Protein AF-A0A2E6YTZ3-F1 (afdb_monomer)

Solvent-accessible surface area (backbone atoms only — not comparable to full-atom values): 14375 Å² total; per-residue (Å²): 110,34,19,32,38,68,35,58,51,33,64,29,93,92,59,55,69,53,58,56,43,46,41,27,40,10,36,33,46,93,91,49,72,51,71,44,50,31,32,66,49,70,88,50,64,56,60,67,44,28,48,76,56,44,27,27,48,69,63,23,49,57,48,50,48,50,50,38,25,78,70,69,75,38,66,71,70,49,71,78,49,56,72,68,58,38,47,56,56,47,62,75,66,45,80,86,35,32,38,59,64,57,45,52,52,50,51,50,72,75,53,73,38,44,38,36,24,77,47,10,78,85,48,55,48,48,30,54,52,38,50,29,61,76,66,75,51,85,76,70,62,45,81,44,51,47,39,74,66,56,54,75,69,71,59,99,56,77,50,69,69,52,46,47,24,73,76,65,77,49,86,76,67,74,91,36,18,47,51,46,8,50,52,48,46,52,50,33,60,75,69,49,55,93,59,69,45,58,41,60,76,42,87,84,32,47,74,72,37,39,52,56,36,38,75,72,71,31,73,19,42,64,47,46,46,54,49,52,70,77,50,57,73,86,68,63,70,65,96,37,74,64,35,71,65,49,38,56,49,50,49,61,68,61,74,108

Secondary structure (DSSP, 8-state):
-EEEEEEE--BPTT--GGG--EEEEEEEETTEEEEEEB-TTTTS-HHHHHHHTTB-HHHHHHHHHHHHHHTTSS-GGGGGS-HHHHHHHHHTTGGGPBPHHHHHHHHHHH--EEEEESSTTTTHHHHHHHHHHHTT----EEEEESHHHHHTT--S---HHHHHHHHHS-----S-HHHHHHHHHHHHHHTTTT-PPPGGGSTT--HHHHHHHHHTT--SHHHHHHHHHHS-GGG-----TTHHHHHHHHHHHH--

Structure (mmCIF, N/CA/C/O backbone):
data_AF-A0A2E6YTZ3-F1
#
_entry.id   AF-A0A2E6YTZ3-F1
#
loop_
_atom_site.group_PDB
_atom_site.id
_atom_si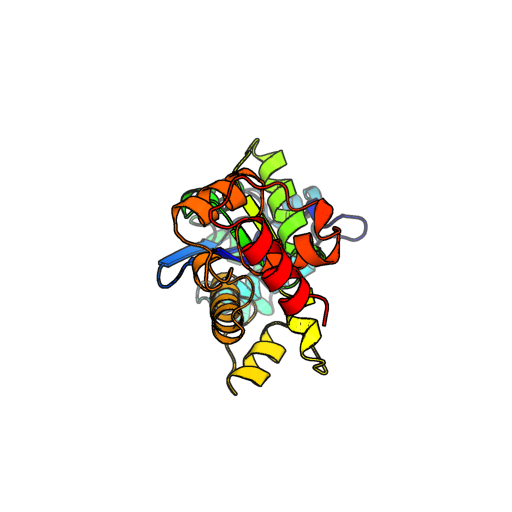te.type_symbol
_atom_site.label_atom_id
_atom_site.label_alt_id
_atom_site.label_comp_id
_atom_site.label_asym_id
_atom_site.label_entity_id
_atom_site.label_seq_id
_atom_site.pdbx_PDB_ins_code
_atom_site.Cartn_x
_atom_site.Cartn_y
_atom_site.Cartn_z
_atom_site.occupancy
_atom_site.B_iso_or_equiv
_atom_site.auth_seq_id
_atom_site.auth_comp_id
_atom_site.auth_asym_id
_atom_site.auth_atom_id
_atom_site.pdbx_PDB_model_num
ATOM 1 N N . MET A 1 1 ? -13.171 -1.712 7.326 1.00 91.81 1 MET A N 1
ATOM 2 C CA . MET A 1 1 ? -11.725 -1.489 7.176 1.00 91.81 1 MET A CA 1
ATOM 3 C C . MET A 1 1 ? -11.208 -2.334 6.040 1.00 91.81 1 MET A C 1
ATOM 5 O O . MET A 1 1 ? -11.614 -3.489 5.928 1.00 91.81 1 MET A O 1
ATOM 9 N N . TYR A 1 2 ? -10.349 -1.733 5.236 1.00 97.62 2 TYR A N 1
ATOM 10 C CA . TYR A 1 2 ? -9.608 -2.350 4.151 1.00 97.62 2 TYR A CA 1
ATOM 11 C C . TYR A 1 2 ? -8.131 -2.198 4.485 1.00 97.62 2 TYR A C 1
ATOM 13 O O . TYR A 1 2 ? -7.727 -1.145 4.974 1.00 97.62 2 TYR A O 1
ATOM 21 N N . PHE A 1 3 ? -7.348 -3.245 4.278 1.00 98.44 3 PHE A N 1
ATOM 22 C CA . PHE A 1 3 ? -5.907 -3.218 4.508 1.00 98.44 3 PHE A CA 1
ATOM 23 C C . PHE A 1 3 ? -5.228 -3.233 3.158 1.00 98.44 3 PHE A C 1
ATOM 25 O O . PHE A 1 3 ? -5.669 -3.986 2.290 1.00 98.44 3 PHE A O 1
ATOM 32 N N . TYR A 1 4 ? -4.220 -2.397 2.966 1.00 98.69 4 TYR A N 1
ATOM 33 C CA . TYR A 1 4 ? -3.593 -2.243 1.665 1.00 98.69 4 TYR A CA 1
ATOM 34 C C . TYR A 1 4 ? -2.102 -1.952 1.791 1.00 98.69 4 TYR A C 1
ATOM 36 O O . TYR A 1 4 ? -1.640 -1.535 2.855 1.00 98.69 4 TYR A O 1
ATOM 44 N N . ASP A 1 5 ? -1.391 -2.205 0.701 1.00 98.62 5 ASP A N 1
ATOM 45 C CA . ASP A 1 5 ? 0.043 -1.977 0.560 1.00 98.62 5 ASP A CA 1
ATOM 46 C C . ASP A 1 5 ? 0.393 -1.802 -0.928 1.00 98.62 5 ASP A C 1
ATOM 48 O O . ASP A 1 5 ? -0.420 -2.140 -1.807 1.00 98.62 5 ASP A O 1
ATOM 52 N N . TYR A 1 6 ? 1.589 -1.285 -1.212 1.00 98.38 6 TYR A N 1
ATOM 53 C CA . TYR A 1 6 ? 2.100 -1.099 -2.568 1.00 98.38 6 TYR A CA 1
ATOM 54 C C . TYR A 1 6 ? 3.528 -1.597 -2.721 1.00 98.38 6 TYR A C 1
ATOM 56 O O . TYR A 1 6 ? 4.395 -1.302 -1.905 1.00 98.38 6 TYR A O 1
ATOM 64 N N . GLU A 1 7 ? 3.807 -2.168 -3.890 1.00 98.38 7 GLU A N 1
ATOM 65 C CA . GLU A 1 7 ? 5.166 -2.170 -4.417 1.00 98.38 7 GLU A CA 1
ATOM 66 C C . GLU A 1 7 ? 5.315 -1.038 -5.424 1.00 98.38 7 GLU A C 1
ATOM 68 O O . GLU A 1 7 ? 4.462 -0.844 -6.295 1.00 98.38 7 GLU A O 1
ATOM 73 N N . THR A 1 8 ? 6.407 -0.287 -5.329 1.00 98.38 8 THR A N 1
ATOM 74 C CA . THR A 1 8 ? 6.597 0.941 -6.106 1.00 98.38 8 THR A CA 1
ATOM 75 C C . THR A 1 8 ? 7.910 0.930 -6.871 1.00 98.38 8 THR A C 1
ATOM 77 O O . THR A 1 8 ? 8.845 0.198 -6.544 1.00 98.38 8 THR A O 1
ATOM 80 N N . THR A 1 9 ? 8.027 1.819 -7.853 1.00 98.31 9 THR A N 1
ATOM 81 C CA . THR A 1 9 ? 9.322 2.211 -8.423 1.00 98.31 9 THR A CA 1
ATOM 82 C C . THR A 1 9 ? 10.220 2.814 -7.339 1.00 98.31 9 THR A C 1
ATOM 84 O O . THR A 1 9 ? 9.798 2.972 -6.195 1.00 98.31 9 THR A O 1
ATOM 87 N N . PHE A 1 10 ? 11.461 3.177 -7.655 1.00 98.00 10 PHE A N 1
ATOM 88 C CA . PHE A 1 10 ? 12.341 3.933 -6.755 1.00 98.00 10 PHE A CA 1
ATOM 89 C C . PHE A 1 10 ? 12.518 5.349 -7.290 1.00 98.00 10 PHE A C 1
ATOM 91 O O . PHE A 1 10 ? 12.713 5.514 -8.485 1.00 98.00 10 PHE A O 1
ATOM 98 N N . LEU A 1 11 ? 12.485 6.360 -6.421 1.00 97.44 11 LEU A N 1
ATOM 99 C CA . LEU A 1 11 ? 12.696 7.754 -6.823 1.00 97.44 11 LEU A CA 1
ATOM 100 C C . LEU A 1 11 ? 14.176 8.027 -7.081 1.00 97.44 11 LEU A C 1
ATOM 102 O O . LEU A 1 11 ? 15.039 7.540 -6.341 1.00 97.44 11 LEU A O 1
ATOM 106 N N . ALA A 1 12 ? 14.449 8.859 -8.081 1.00 97.06 12 ALA A N 1
ATOM 107 C CA . ALA A 1 12 ? 15.748 9.487 -8.239 1.00 97.06 12 ALA A CA 1
ATOM 108 C C . ALA A 1 12 ? 15.968 10.558 -7.151 1.00 97.06 12 ALA A C 1
ATOM 110 O O . ALA A 1 12 ? 15.034 11.032 -6.494 1.00 97.06 12 ALA A O 1
ATOM 111 N N . LYS A 1 13 ? 17.231 10.937 -6.931 1.00 95.56 13 LYS A N 1
ATOM 112 C CA . LYS A 1 13 ? 17.597 11.955 -5.936 1.00 95.56 13 LYS A CA 1
ATOM 113 C C . LYS A 1 13 ? 16.894 13.281 -6.258 1.00 95.56 13 LYS A C 1
ATOM 115 O O . LYS A 1 13 ? 16.972 13.753 -7.382 1.00 95.56 13 LYS A O 1
ATOM 120 N N . GLY A 1 14 ? 16.255 13.885 -5.255 1.00 94.69 14 GLY A N 1
ATOM 121 C CA . GLY A 1 14 ? 15.566 15.178 -5.380 1.00 94.69 14 GLY A CA 1
ATOM 122 C C . GLY A 1 14 ? 14.050 15.083 -5.576 1.00 94.69 14 GLY A C 1
ATOM 123 O O . GLY A 1 14 ? 13.359 16.063 -5.310 1.00 94.69 14 GLY A O 1
ATOM 124 N N . HIS A 1 15 ? 13.521 13.911 -5.936 1.00 95.25 15 HIS A N 1
ATOM 125 C CA . HIS A 1 15 ? 12.079 13.702 -6.074 1.00 95.25 15 HIS A CA 1
ATOM 126 C C . HIS A 1 15 ? 11.414 13.303 -4.750 1.00 95.25 15 HIS A C 1
ATOM 128 O O . HIS A 1 15 ? 12.037 12.755 -3.833 1.00 95.25 15 HIS A O 1
ATOM 134 N N . LYS A 1 16 ? 10.117 13.588 -4.641 1.00 94.56 16 LYS A N 1
ATOM 135 C CA . LYS A 1 16 ? 9.297 13.424 -3.437 1.00 94.56 16 LYS A CA 1
ATOM 136 C C . LYS A 1 16 ? 8.389 12.204 -3.543 1.00 94.56 16 LYS A C 1
ATOM 138 O O . LYS A 1 16 ? 7.981 11.793 -4.620 1.00 94.56 16 LYS A O 1
ATOM 143 N N . ARG A 1 17 ? 7.964 11.673 -2.391 1.00 94.06 17 ARG A N 1
ATOM 144 C CA . ARG A 1 17 ? 7.090 10.486 -2.277 1.00 94.06 17 ARG A CA 1
ATOM 145 C C . ARG A 1 17 ? 5.830 10.541 -3.152 1.00 94.06 17 ARG A C 1
ATOM 147 O O . ARG A 1 17 ? 5.389 9.521 -3.653 1.00 94.06 17 ARG A O 1
ATOM 154 N N . ARG A 1 18 ? 5.258 11.728 -3.353 1.00 96.44 18 ARG A N 1
ATOM 155 C CA . ARG A 1 18 ? 4.070 11.941 -4.200 1.00 96.44 18 ARG A CA 1
ATOM 156 C C . ARG A 1 18 ? 4.330 11.656 -5.686 1.00 96.44 18 ARG A C 1
ATOM 158 O O . ARG A 1 18 ? 3.386 11.485 -6.446 1.00 96.44 18 ARG A O 1
ATOM 165 N N . GLU A 1 19 ? 5.594 11.615 -6.100 1.00 96.50 19 GLU A N 1
ATOM 166 C CA . GLU A 1 19 ? 6.019 11.355 -7.476 1.00 96.50 19 GLU A CA 1
ATOM 167 C C . GLU A 1 19 ? 6.192 9.862 -7.782 1.00 96.50 19 GLU A C 1
ATOM 169 O O . GLU A 1 19 ? 6.279 9.498 -8.953 1.00 96.50 19 GLU A O 1
ATOM 174 N N . GLN A 1 20 ? 6.191 9.003 -6.756 1.00 97.19 20 GLN A N 1
ATOM 175 C CA . GLN A 1 20 ? 6.374 7.556 -6.879 1.00 97.19 20 GLN A CA 1
ATOM 176 C C . GLN A 1 20 ? 5.360 6.942 -7.857 1.00 97.19 20 GLN A C 1
ATOM 178 O O . GLN A 1 20 ? 4.209 7.381 -7.914 1.00 97.19 20 GLN A O 1
ATOM 183 N N . GLN A 1 21 ? 5.785 5.920 -8.602 1.00 98.19 21 GLN A N 1
ATOM 184 C CA . GLN A 1 21 ? 4.914 5.131 -9.472 1.00 98.19 21 GLN A CA 1
ATOM 185 C C . GLN A 1 21 ? 4.706 3.728 -8.896 1.00 98.19 21 GLN A C 1
ATOM 187 O O . GLN A 1 21 ? 5.520 3.232 -8.114 1.00 98.19 21 GLN A O 1
ATOM 192 N N . LEU A 1 22 ? 3.606 3.091 -9.284 1.00 98.56 22 LEU A N 1
ATOM 193 C CA . LEU A 1 22 ? 3.183 1.788 -8.772 1.00 98.56 22 LEU A CA 1
ATOM 194 C C . LEU A 1 22 ? 3.729 0.655 -9.654 1.00 98.56 22 LEU A C 1
ATOM 196 O O . LEU A 1 22 ? 3.776 0.791 -10.873 1.00 98.56 22 LEU A O 1
ATOM 200 N N . LEU A 1 23 ? 4.110 -0.460 -9.032 1.00 98.69 23 LEU A N 1
ATOM 201 C CA . LEU A 1 23 ? 4.495 -1.720 -9.685 1.00 98.69 23 LEU A CA 1
ATOM 202 C C . LEU A 1 23 ? 3.545 -2.868 -9.322 1.00 98.69 23 LEU A C 1
ATOM 204 O O . LEU A 1 23 ? 3.305 -3.763 -10.131 1.00 98.69 23 LEU A O 1
ATOM 208 N N . GLU A 1 24 ? 3.005 -2.857 -8.105 1.00 98.75 24 GLU A N 1
ATOM 209 C CA . GLU A 1 24 ? 1.959 -3.773 -7.657 1.00 98.75 24 GLU A CA 1
ATOM 210 C C . GLU A 1 24 ? 1.075 -3.072 -6.625 1.00 98.75 24 GLU A C 1
ATOM 212 O O . GLU A 1 24 ? 1.569 -2.323 -5.782 1.00 98.75 24 GLU A O 1
ATOM 217 N N . VAL A 1 25 ? -0.225 -3.353 -6.664 1.00 98.81 25 VAL A N 1
ATOM 218 C CA . VAL A 1 25 ? -1.168 -2.949 -5.618 1.00 98.81 25 VAL A CA 1
ATOM 219 C C . VAL A 1 25 ? -1.834 -4.165 -4.989 1.00 98.81 25 VAL A C 1
ATOM 221 O O . VAL A 1 25 ? -2.097 -5.166 -5.663 1.00 98.81 25 VAL A O 1
ATOM 224 N N . GLY A 1 26 ? -2.152 -4.068 -3.700 1.00 98.62 26 GLY A N 1
ATOM 225 C CA . GLY A 1 26 ? -2.914 -5.079 -2.978 1.00 98.62 26 GLY A CA 1
ATOM 226 C C . GLY A 1 26 ? -3.842 -4.438 -1.958 1.00 98.62 26 GLY A C 1
ATOM 227 O O . GLY A 1 26 ? -3.427 -3.569 -1.200 1.00 98.62 26 GLY A O 1
ATOM 228 N N . ILE A 1 27 ? -5.102 -4.870 -1.928 1.00 98.75 27 ILE A N 1
ATOM 229 C CA . ILE A 1 27 ? -6.090 -4.465 -0.924 1.00 98.75 27 ILE A CA 1
ATOM 230 C C . ILE A 1 27 ? -6.946 -5.664 -0.511 1.00 98.75 27 ILE A C 1
ATOM 232 O O . ILE A 1 27 ? -7.350 -6.481 -1.339 1.00 98.75 27 ILE A O 1
ATOM 236 N N . VAL A 1 28 ? -7.231 -5.789 0.784 1.00 98.62 28 VAL A N 1
ATOM 237 C CA . VAL A 1 28 ? -7.957 -6.928 1.358 1.00 98.62 28 VAL A CA 1
ATOM 238 C C . VAL A 1 28 ? -9.009 -6.485 2.371 1.00 98.62 28 VAL A C 1
ATOM 240 O O . VAL A 1 28 ? -8.815 -5.547 3.150 1.00 98.62 28 VAL A O 1
ATOM 243 N N . ARG A 1 29 ? -10.136 -7.204 2.385 1.00 96.62 29 ARG A N 1
ATOM 244 C CA . ARG A 1 29 ? -11.167 -7.122 3.425 1.00 96.62 29 ARG A CA 1
ATOM 245 C C . ARG A 1 29 ? -11.737 -8.506 3.715 1.00 96.62 29 ARG A C 1
ATOM 247 O O . ARG A 1 29 ? -12.479 -9.093 2.926 1.00 96.62 29 ARG A O 1
ATOM 254 N N . GLY A 1 30 ? -11.438 -9.021 4.903 1.00 93.19 30 GLY A N 1
ATOM 255 C CA . GLY A 1 30 ? -11.822 -10.369 5.299 1.00 93.19 30 GLY A CA 1
ATOM 256 C C . GLY A 1 30 ? -11.151 -11.399 4.393 1.00 93.19 30 GLY A C 1
ATOM 257 O O . GLY A 1 30 ? -9.928 -11.491 4.379 1.00 93.19 30 GLY A O 1
ATOM 258 N N . ARG A 1 31 ? -11.959 -12.175 3.665 1.00 94.31 31 ARG A N 1
ATOM 259 C CA . ARG A 1 31 ? -11.490 -13.172 2.686 1.00 94.31 31 ARG A CA 1
ATOM 260 C C . ARG A 1 31 ? -11.448 -12.644 1.247 1.00 94.31 31 ARG A C 1
ATOM 262 O O . ARG A 1 31 ? -10.941 -13.337 0.377 1.00 94.31 31 ARG A O 1
ATOM 269 N N . LYS A 1 32 ? -12.008 -11.458 0.987 1.00 97.69 32 LYS A N 1
ATOM 270 C CA . LYS A 1 32 ? -12.007 -10.841 -0.344 1.00 97.69 32 LYS A CA 1
ATOM 271 C C . LYS A 1 32 ? -10.742 -10.010 -0.516 1.00 97.69 32 LYS A C 1
ATOM 273 O O . LYS A 1 32 ? -10.307 -9.372 0.444 1.00 97.69 32 LYS A O 1
ATOM 278 N N . ALA A 1 33 ? -10.212 -9.976 -1.730 1.00 98.31 33 ALA A N 1
ATOM 279 C CA . ALA A 1 33 ? -9.042 -9.187 -2.081 1.00 98.31 33 ALA A CA 1
ATOM 280 C C . ALA A 1 33 ? -9.138 -8.660 -3.514 1.00 98.31 33 ALA A C 1
ATOM 282 O O . ALA A 1 33 ? -9.773 -9.284 -4.363 1.00 98.31 33 ALA A O 1
ATOM 283 N N . TYR A 1 34 ? -8.456 -7.549 -3.763 1.00 98.69 34 TYR A N 1
ATOM 284 C CA . TYR A 1 34 ? -8.110 -7.060 -5.089 1.00 98.69 34 TYR A CA 1
ATOM 285 C C . TYR A 1 34 ? -6.592 -6.872 -5.156 1.00 98.69 34 TYR A C 1
ATOM 287 O O . TYR A 1 34 ? -5.965 -6.441 -4.185 1.00 98.69 34 TYR A O 1
ATOM 295 N N . LYS A 1 35 ? -5.996 -7.232 -6.291 1.00 98.44 35 LYS A N 1
ATOM 296 C CA . LYS A 1 35 ? -4.578 -7.019 -6.582 1.00 98.44 35 LYS A CA 1
ATOM 297 C C . LYS A 1 35 ? -4.385 -6.788 -8.071 1.00 98.44 35 LYS A C 1
ATOM 299 O O . LYS A 1 35 ? -5.130 -7.352 -8.870 1.00 98.44 35 LYS A O 1
ATOM 304 N N . ALA A 1 36 ? -3.352 -6.039 -8.423 1.00 98.62 36 ALA A N 1
ATOM 305 C CA . ALA A 1 36 ? -2.931 -5.874 -9.806 1.00 98.62 36 ALA A CA 1
ATOM 306 C C . ALA A 1 36 ? -1.420 -5.643 -9.878 1.00 98.62 36 ALA A C 1
ATOM 308 O O . ALA A 1 36 ? -0.859 -4.937 -9.039 1.00 98.62 36 ALA A O 1
ATOM 309 N N . LEU A 1 37 ? -0.780 -6.227 -10.892 1.00 98.69 37 LEU A N 1
ATOM 310 C CA . LEU A 1 37 ? 0.519 -5.754 -11.366 1.00 98.69 37 LEU A CA 1
ATOM 311 C C . LEU A 1 37 ? 0.295 -4.502 -12.203 1.00 98.69 37 LEU A C 1
ATOM 313 O O . LEU A 1 37 ? -0.706 -4.414 -12.916 1.00 98.69 37 LEU A O 1
ATOM 317 N N . VAL A 1 38 ? 1.215 -3.552 -12.095 1.00 98.75 38 VAL A N 1
ATOM 318 C CA . VAL A 1 38 ? 1.067 -2.229 -12.693 1.00 98.75 38 VAL A CA 1
ATOM 319 C C . VAL A 1 38 ? 2.216 -1.957 -13.652 1.00 98.75 38 VAL A C 1
ATOM 321 O O . VAL A 1 38 ? 3.375 -2.195 -13.313 1.00 98.75 38 VAL A O 1
ATOM 324 N N . ASP A 1 39 ? 1.897 -1.443 -14.839 1.00 98.62 39 ASP A N 1
ATOM 325 C CA . ASP A 1 39 ? 2.880 -0.858 -15.744 1.00 98.62 39 ASP A CA 1
ATOM 326 C C . ASP A 1 39 ? 3.039 0.647 -15.444 1.00 98.62 39 ASP A C 1
ATOM 328 O O . ASP A 1 39 ? 2.219 1.461 -15.886 1.00 98.62 39 ASP A O 1
ATOM 332 N N . PRO A 1 40 ? 4.092 1.064 -14.713 1.00 97.94 40 PRO A N 1
ATOM 333 C CA . PRO A 1 40 ? 4.272 2.451 -14.285 1.00 97.94 40 PRO A CA 1
ATOM 334 C C . PRO A 1 40 ? 4.477 3.420 -15.452 1.00 97.94 40 PRO A C 1
ATOM 336 O O . PRO A 1 40 ? 4.317 4.627 -15.281 1.00 97.94 40 PRO A O 1
ATOM 339 N N . VAL A 1 41 ? 4.860 2.915 -16.627 1.00 98.00 41 VAL A N 1
ATOM 340 C CA . VAL A 1 41 ? 5.185 3.741 -17.792 1.00 98.00 41 VAL A CA 1
ATOM 341 C C . VAL A 1 41 ? 4.142 3.635 -18.907 1.00 98.00 41 VAL A C 1
ATOM 343 O O . VAL A 1 41 ? 4.352 4.232 -19.954 1.00 98.00 41 VAL A O 1
ATOM 346 N N . ARG A 1 42 ? 3.014 2.942 -18.695 1.00 95.81 42 ARG A N 1
ATOM 347 C CA . ARG A 1 42 ? 1.843 2.941 -19.600 1.00 95.81 42 ARG A CA 1
ATOM 348 C C . ARG A 1 42 ? 2.179 2.594 -21.062 1.00 95.81 42 ARG A C 1
ATOM 350 O O . ARG A 1 42 ? 1.820 3.332 -21.974 1.00 95.81 42 ARG A O 1
ATOM 357 N N . GLY A 1 43 ? 2.927 1.520 -21.284 1.00 95.50 43 GLY A N 1
ATOM 358 C CA . GLY A 1 43 ? 3.337 1.049 -22.609 1.00 95.50 43 GLY A CA 1
ATOM 359 C C . GLY A 1 43 ? 4.511 1.809 -23.234 1.00 95.50 43 GLY A C 1
ATOM 360 O O . GLY A 1 43 ? 5.098 1.330 -24.200 1.00 95.50 43 GLY A O 1
ATOM 361 N N . HIS A 1 44 ? 4.932 2.951 -22.678 1.00 97.81 44 HIS A N 1
ATOM 362 C CA . HIS A 1 44 ? 6.115 3.665 -23.166 1.00 97.81 44 HIS A CA 1
ATOM 363 C C . HIS A 1 44 ? 7.413 2.869 -22.911 1.00 97.81 44 HIS A C 1
ATOM 365 O O . HIS A 1 44 ? 7.449 2.003 -22.024 1.00 97.81 44 HIS A O 1
ATOM 371 N N . PRO A 1 45 ? 8.513 3.175 -23.632 1.00 97.62 45 PRO A N 1
ATOM 372 C CA . PRO A 1 45 ? 9.825 2.593 -23.360 1.00 97.62 45 PRO A CA 1
ATOM 373 C C . PRO A 1 45 ? 10.241 2.776 -21.894 1.00 97.62 45 PRO A C 1
ATOM 375 O O . PRO A 1 45 ? 10.284 3.898 -21.386 1.00 97.62 45 PRO A O 1
ATOM 378 N N . ILE A 1 46 ? 10.561 1.670 -21.211 1.00 98.12 46 ILE A N 1
ATOM 379 C CA . ILE A 1 46 ? 10.683 1.644 -19.743 1.00 98.12 46 ILE A CA 1
ATOM 380 C C . ILE A 1 46 ? 11.753 2.605 -19.223 1.00 98.12 46 ILE A C 1
ATOM 382 O O . ILE A 1 46 ? 11.460 3.442 -18.375 1.00 98.12 46 ILE A O 1
ATOM 386 N N . VAL A 1 47 ? 12.995 2.497 -19.702 1.00 97.94 47 VAL A N 1
ATOM 387 C CA . VAL A 1 47 ? 14.110 3.271 -19.131 1.00 97.94 47 VAL A CA 1
ATOM 388 C C . VAL A 1 47 ? 13.939 4.782 -19.343 1.00 97.94 47 VAL A C 1
ATOM 390 O O . VAL A 1 47 ? 13.978 5.494 -18.339 1.00 97.94 47 VAL A O 1
ATOM 393 N N . PRO A 1 48 ? 13.701 5.292 -20.571 1.00 97.88 48 PRO A N 1
ATOM 394 C CA . PRO A 1 48 ? 13.502 6.727 -20.782 1.00 97.88 48 PRO A CA 1
ATOM 395 C C . PRO A 1 48 ? 12.319 7.266 -19.979 1.00 97.88 48 PRO A C 1
ATOM 397 O O . PRO A 1 48 ? 12.447 8.273 -19.286 1.00 97.88 48 PRO A O 1
ATOM 400 N N . ARG A 1 49 ? 11.193 6.540 -19.973 1.00 98.12 49 ARG A N 1
ATOM 401 C CA . ARG A 1 49 ? 9.997 7.008 -19.279 1.00 98.12 49 ARG A CA 1
ATOM 402 C C . ARG A 1 49 ? 10.156 7.013 -17.760 1.00 98.12 49 ARG A C 1
ATOM 404 O O . ARG A 1 49 ? 9.636 7.908 -17.104 1.00 98.12 49 ARG A O 1
ATOM 411 N N . LEU A 1 50 ? 10.892 6.062 -17.180 1.00 98.31 50 LEU A N 1
ATOM 412 C CA . LEU A 1 50 ? 11.219 6.101 -15.751 1.00 98.31 50 LEU A CA 1
ATOM 413 C C . LEU A 1 50 ? 12.032 7.353 -15.393 1.00 98.31 50 LEU A C 1
ATOM 415 O O . LEU A 1 50 ? 11.735 7.978 -14.378 1.00 98.31 50 LEU A O 1
ATOM 419 N N . ILE A 1 51 ? 12.996 7.745 -16.233 1.00 97.88 51 ILE A N 1
ATOM 420 C CA . ILE A 1 51 ? 13.792 8.967 -16.032 1.00 97.88 51 ILE A CA 1
ATOM 421 C C . ILE A 1 51 ? 12.891 10.205 -16.086 1.00 97.88 51 ILE A C 1
ATOM 423 O O . ILE A 1 51 ? 12.930 11.022 -15.169 1.00 97.88 51 ILE A O 1
ATOM 427 N N . GLU A 1 52 ? 12.038 10.316 -17.108 1.00 97.81 52 GLU A N 1
ATOM 428 C CA . GLU A 1 52 ? 11.079 11.425 -17.251 1.00 97.81 52 GLU A CA 1
ATOM 429 C C . GLU A 1 52 ? 10.137 11.552 -16.047 1.00 97.81 52 GLU A C 1
ATOM 431 O O . GLU A 1 52 ? 9.781 12.653 -15.637 1.00 97.81 52 GLU A O 1
ATOM 436 N N . LEU A 1 53 ? 9.741 10.419 -15.461 1.00 97.12 53 LEU A N 1
ATOM 437 C CA . LEU A 1 53 ? 8.879 10.367 -14.282 1.00 97.12 53 LEU A CA 1
ATOM 438 C C . LEU A 1 53 ? 9.636 10.609 -12.963 1.00 97.12 53 LEU A C 1
ATOM 440 O O . LEU A 1 53 ? 9.030 10.472 -11.899 1.00 97.12 53 LEU A O 1
ATOM 444 N N . GLY A 1 54 ? 10.936 10.919 -12.992 1.00 97.94 54 GLY A N 1
ATOM 445 C CA . GLY A 1 54 ? 11.741 11.157 -11.789 1.00 97.94 54 GLY A CA 1
ATOM 446 C C . GLY A 1 54 ? 12.090 9.891 -11.001 1.00 97.94 54 GLY A C 1
ATOM 447 O O . GLY A 1 54 ? 12.358 9.939 -9.796 1.00 97.94 54 GLY A O 1
ATOM 448 N N . GLN A 1 55 ? 12.048 8.730 -11.653 1.00 98.31 55 GLN A N 1
ATOM 449 C CA . GLN A 1 55 ? 12.359 7.435 -11.054 1.00 98.31 55 GLN A CA 1
ATOM 450 C C . GLN A 1 55 ? 13.807 7.037 -11.360 1.00 98.31 55 GLN A C 1
ATOM 452 O O . GLN A 1 55 ? 14.335 7.331 -12.425 1.00 98.31 55 GLN A O 1
ATOM 457 N N . ASP A 1 56 ? 14.447 6.321 -10.438 1.00 98.31 56 ASP A N 1
ATOM 458 C CA . ASP A 1 56 ? 15.740 5.668 -10.631 1.00 98.31 56 ASP A CA 1
ATOM 459 C C . ASP A 1 56 ? 15.527 4.366 -11.424 1.00 98.31 56 ASP A C 1
ATOM 461 O O . ASP A 1 56 ? 14.983 3.395 -10.870 1.00 98.31 56 ASP A O 1
ATOM 465 N N . PRO A 1 57 ? 15.946 4.291 -12.703 1.00 98.12 57 PRO A N 1
ATOM 466 C CA . PRO A 1 57 ? 15.670 3.124 -13.532 1.00 98.12 57 PRO A CA 1
ATOM 467 C C . PRO A 1 57 ? 16.408 1.880 -13.047 1.00 98.12 57 PRO A C 1
ATOM 469 O O . PRO A 1 57 ? 15.850 0.787 -13.084 1.00 98.12 57 PRO A O 1
ATOM 472 N N . LYS A 1 58 ? 17.641 2.029 -12.546 1.00 98.00 58 LYS A N 1
ATOM 473 C CA . LYS A 1 58 ? 18.473 0.905 -12.100 1.00 98.00 58 LYS A CA 1
ATOM 474 C C . LYS A 1 58 ? 17.862 0.224 -10.886 1.00 98.00 58 LYS A C 1
ATOM 476 O O . LYS A 1 58 ? 17.697 -0.994 -10.874 1.00 98.00 58 LYS A O 1
ATOM 481 N N . ARG A 1 59 ? 17.509 1.002 -9.863 1.00 98.12 59 ARG A N 1
ATOM 482 C CA . ARG A 1 59 ? 16.890 0.470 -8.641 1.00 98.12 59 ARG A CA 1
ATOM 483 C C . ARG A 1 59 ? 15.504 -0.095 -8.926 1.00 98.12 59 ARG A C 1
ATOM 485 O O . ARG A 1 59 ? 15.189 -1.181 -8.443 1.00 98.12 59 ARG A O 1
ATOM 492 N N . THR A 1 60 ? 14.725 0.603 -9.751 1.00 98.38 60 THR A N 1
ATOM 493 C CA . THR A 1 60 ? 13.391 0.164 -10.172 1.00 98.38 60 THR A CA 1
ATOM 494 C C . THR A 1 60 ? 13.439 -1.165 -10.912 1.00 98.38 60 THR A C 1
ATOM 496 O O . THR A 1 60 ? 12.765 -2.099 -10.496 1.00 98.38 60 THR A O 1
ATOM 499 N N . LEU A 1 61 ? 14.261 -1.297 -11.956 1.00 98.31 61 LEU A N 1
ATOM 500 C CA . LEU A 1 61 ? 14.325 -2.515 -12.769 1.00 98.31 61 LEU A CA 1
ATOM 501 C C . LEU A 1 61 ? 14.879 -3.712 -11.993 1.00 98.31 61 LEU A C 1
ATOM 503 O O . LEU A 1 61 ? 14.322 -4.804 -12.094 1.00 98.31 61 LEU A O 1
ATOM 507 N N . ASN A 1 62 ? 15.889 -3.508 -11.142 1.00 98.06 62 ASN A N 1
ATOM 508 C CA . ASN A 1 62 ? 16.406 -4.577 -10.285 1.00 98.06 62 ASN A CA 1
ATOM 509 C C . ASN A 1 62 ? 15.316 -5.137 -9.359 1.00 98.06 62 ASN A C 1
ATOM 511 O O . ASN A 1 62 ? 15.186 -6.353 -9.193 1.00 98.06 62 ASN A O 1
ATOM 515 N N . PHE A 1 63 ? 14.520 -4.252 -8.755 1.00 98.06 63 PHE A N 1
ATOM 516 C CA . PHE A 1 63 ? 13.419 -4.659 -7.894 1.00 98.06 63 PHE A CA 1
ATOM 517 C C . PHE A 1 63 ? 12.253 -5.261 -8.687 1.00 98.06 63 PHE A C 1
ATOM 519 O O . PHE A 1 63 ? 11.761 -6.327 -8.326 1.00 98.06 63 PHE A O 1
ATOM 526 N N . TRP A 1 64 ? 11.845 -4.644 -9.795 1.00 98.19 64 TRP A N 1
ATOM 527 C CA . TRP A 1 64 ? 10.724 -5.117 -10.606 1.00 98.19 64 TRP A CA 1
ATOM 528 C C . TRP A 1 64 ? 11.012 -6.497 -11.207 1.00 98.19 64 TRP A C 1
ATOM 530 O O . TRP A 1 64 ? 10.197 -7.409 -11.084 1.00 98.19 64 TRP A O 1
ATOM 540 N N . THR A 1 65 ? 12.227 -6.721 -11.716 1.00 98.12 65 THR A N 1
ATOM 541 C CA . THR A 1 65 ? 12.690 -8.049 -12.145 1.00 98.12 65 THR A CA 1
ATOM 542 C C . THR A 1 65 ? 12.651 -9.049 -10.989 1.00 98.12 65 THR A C 1
ATOM 544 O O . THR A 1 65 ? 12.243 -10.200 -11.163 1.00 98.12 65 THR A O 1
ATOM 547 N N . LYS A 1 66 ? 13.051 -8.633 -9.775 1.00 97.38 66 LYS A N 1
ATOM 548 C CA . LYS A 1 66 ? 12.977 -9.481 -8.578 1.00 97.38 66 LYS A CA 1
ATOM 549 C C . LYS A 1 66 ? 11.537 -9.899 -8.282 1.00 97.38 66 LYS A C 1
ATOM 551 O O . LYS A 1 66 ? 11.314 -11.095 -8.069 1.00 97.38 66 LYS A O 1
ATOM 556 N N . LEU A 1 67 ? 10.617 -8.938 -8.296 1.00 97.44 67 LEU A N 1
ATOM 557 C CA . LEU A 1 67 ? 9.190 -9.107 -8.040 1.00 97.44 67 LEU A CA 1
ATOM 558 C C . LEU A 1 67 ? 8.544 -10.053 -9.058 1.00 97.44 67 LEU A C 1
ATOM 560 O O . LEU A 1 67 ? 7.903 -11.028 -8.668 1.00 97.44 67 LEU A O 1
ATOM 564 N N . LEU A 1 68 ? 8.758 -9.811 -10.352 1.00 98.00 68 LEU A N 1
ATOM 565 C CA . LEU A 1 68 ? 8.171 -10.608 -11.431 1.00 98.00 68 LEU A CA 1
ATOM 566 C C . LEU A 1 68 ? 8.739 -12.030 -11.479 1.00 98.00 68 LEU A C 1
ATOM 568 O O . LEU A 1 68 ? 7.983 -12.983 -11.662 1.00 98.00 68 LEU A O 1
ATOM 572 N N . ALA A 1 69 ? 10.038 -12.206 -11.216 1.00 97.06 69 ALA A N 1
ATOM 573 C CA . ALA A 1 69 ? 10.626 -13.539 -11.102 1.00 97.06 69 ALA A CA 1
ATOM 574 C C . ALA A 1 69 ? 10.044 -14.333 -9.918 1.00 97.06 69 ALA A C 1
ATOM 576 O O . ALA A 1 69 ? 9.755 -15.518 -10.048 1.00 97.06 69 ALA A O 1
ATOM 577 N N . ALA A 1 70 ? 9.799 -13.682 -8.774 1.00 95.12 70 ALA A N 1
ATOM 578 C CA . ALA A 1 70 ? 9.158 -14.317 -7.616 1.00 95.12 70 ALA A CA 1
ATOM 579 C C . ALA A 1 70 ? 7.676 -14.676 -7.854 1.00 95.12 70 ALA A C 1
ATOM 581 O O . ALA A 1 70 ? 7.096 -15.455 -7.096 1.00 95.12 70 ALA A O 1
ATOM 582 N N . LYS A 1 71 ? 7.059 -14.112 -8.898 1.00 95.12 71 LYS A N 1
ATOM 583 C CA . LYS A 1 71 ? 5.704 -14.444 -9.359 1.00 95.12 71 LYS A CA 1
ATOM 584 C C . LYS A 1 71 ? 5.693 -15.446 -10.518 1.00 95.12 71 LYS A C 1
ATOM 586 O O . LYS A 1 71 ? 4.618 -15.771 -11.001 1.00 95.12 71 LYS A O 1
ATOM 591 N N . GLY A 1 72 ? 6.860 -15.926 -10.955 1.00 95.94 72 GLY A N 1
ATOM 592 C CA . GLY A 1 72 ? 6.981 -16.874 -12.064 1.00 95.94 72 GLY A CA 1
ATOM 593 C C . GLY A 1 72 ? 6.798 -16.259 -13.454 1.00 95.94 72 GLY A C 1
ATOM 594 O O . GLY A 1 72 ? 6.749 -16.997 -14.428 1.00 95.94 72 GLY A O 1
ATOM 595 N N . LEU A 1 73 ? 6.723 -14.928 -13.564 1.00 97.31 73 LEU A N 1
ATOM 596 C CA . LEU A 1 73 ? 6.549 -14.237 -14.848 1.00 97.31 73 LEU A CA 1
ATOM 597 C C . LEU A 1 73 ? 7.868 -14.057 -15.602 1.00 97.31 73 LEU A C 1
ATOM 599 O O . LEU A 1 73 ? 7.874 -13.928 -16.818 1.00 97.31 73 LEU A O 1
ATOM 603 N N . LEU A 1 74 ? 8.994 -14.053 -14.886 1.00 97.62 74 LEU A N 1
ATOM 604 C CA . LEU A 1 74 ? 10.328 -13.972 -15.473 1.00 97.62 74 LEU A CA 1
ATOM 605 C C . LEU A 1 74 ? 11.221 -15.091 -14.947 1.00 97.62 74 LEU A C 1
ATOM 607 O O . LEU A 1 74 ? 11.135 -15.489 -13.785 1.00 97.62 74 LEU A O 1
ATOM 611 N N . ASN A 1 75 ? 12.157 -15.537 -15.782 1.00 97.19 75 ASN A N 1
ATOM 612 C CA . ASN A 1 75 ? 13.228 -16.417 -15.333 1.00 97.19 75 ASN A CA 1
ATOM 613 C C . ASN A 1 75 ? 14.133 -15.677 -14.326 1.00 97.19 75 ASN A C 1
ATOM 615 O O . ASN A 1 75 ? 14.499 -14.515 -14.522 1.00 97.19 75 ASN A O 1
ATOM 619 N N . THR A 1 76 ? 14.541 -16.355 -13.253 1.00 96.06 76 THR A N 1
ATOM 620 C CA . THR A 1 76 ? 15.392 -15.772 -12.202 1.00 96.06 76 THR A CA 1
ATOM 621 C C . THR A 1 76 ? 16.757 -15.299 -12.715 1.00 96.06 76 THR A C 1
ATOM 623 O O . THR A 1 76 ? 17.331 -14.378 -12.130 1.00 96.06 76 THR A O 1
ATOM 626 N N . ALA A 1 77 ? 17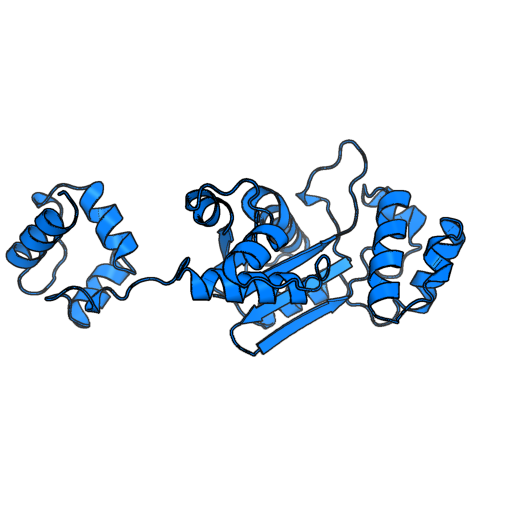.257 -15.856 -13.824 1.00 96.56 77 ALA A N 1
ATOM 627 C CA . ALA A 1 77 ? 18.492 -15.435 -14.482 1.00 96.56 77 ALA A CA 1
ATOM 628 C C . ALA A 1 77 ? 18.439 -13.989 -15.007 1.00 96.56 77 ALA A C 1
ATOM 630 O O . ALA A 1 77 ? 19.478 -13.331 -15.063 1.00 96.56 77 ALA A O 1
ATOM 631 N N . VAL A 1 78 ? 17.245 -13.454 -15.312 1.00 96.69 78 VAL A N 1
ATOM 632 C CA . VAL A 1 78 ? 17.073 -12.067 -15.791 1.00 96.69 78 VAL A CA 1
ATOM 633 C C . VAL A 1 78 ? 17.629 -11.053 -14.784 1.00 96.69 78 VAL A C 1
ATOM 635 O O . VAL A 1 78 ? 18.167 -10.027 -15.181 1.00 96.69 78 VAL A O 1
ATOM 638 N N . ARG A 1 79 ? 17.619 -11.374 -13.482 1.00 94.50 79 ARG A N 1
ATOM 639 C CA . ARG A 1 79 ? 18.168 -10.518 -12.412 1.00 94.50 79 ARG A CA 1
ATOM 640 C C . ARG A 1 79 ? 19.653 -10.180 -12.569 1.00 94.50 79 ARG A C 1
ATOM 642 O O . ARG A 1 79 ? 20.114 -9.227 -11.952 1.00 94.50 79 ARG A O 1
ATOM 649 N N . ARG A 1 80 ? 20.409 -10.989 -13.317 1.00 94.50 80 ARG A N 1
ATOM 650 C CA . ARG A 1 80 ? 21.858 -10.815 -13.524 1.00 94.50 80 ARG A CA 1
ATOM 651 C C . ARG A 1 80 ? 22.182 -10.096 -14.832 1.00 94.50 80 ARG A C 1
ATOM 653 O O . ARG A 1 80 ? 23.350 -9.858 -15.113 1.00 94.50 80 ARG A O 1
ATOM 660 N N . LYS A 1 81 ? 21.166 -9.798 -15.643 1.00 96.81 81 LYS A N 1
ATOM 661 C CA . LYS A 1 81 ? 21.332 -9.172 -16.950 1.00 96.81 81 LYS A CA 1
ATOM 662 C C . LYS A 1 81 ? 21.538 -7.666 -16.839 1.00 96.81 81 LYS A C 1
ATOM 664 O O . LYS A 1 81 ? 21.245 -7.058 -15.803 1.00 96.81 81 LYS A O 1
ATOM 669 N N . SER A 1 82 ? 22.012 -7.069 -17.930 1.00 97.00 82 SER A N 1
ATOM 670 C CA . SER A 1 82 ? 22.131 -5.617 -18.052 1.00 97.00 82 SER A CA 1
ATOM 671 C C . SER A 1 82 ? 20.769 -4.920 -17.918 1.00 97.00 82 SER A C 1
ATOM 673 O O . SER A 1 82 ? 19.711 -5.535 -18.060 1.00 97.00 82 SER A O 1
ATOM 675 N N . LEU A 1 83 ? 20.783 -3.609 -17.660 1.00 95.19 83 LEU A N 1
ATOM 676 C CA . LEU A 1 83 ? 19.559 -2.827 -17.464 1.00 95.19 83 LEU A CA 1
ATOM 677 C C . LEU A 1 83 ? 18.624 -2.878 -18.684 1.00 95.19 83 LEU A C 1
ATOM 679 O O . LEU A 1 83 ? 17.412 -3.016 -18.534 1.00 95.19 83 LEU A O 1
ATOM 683 N N . VAL A 1 84 ? 19.203 -2.796 -19.883 1.00 95.94 84 VAL A N 1
ATOM 684 C CA . VAL A 1 84 ? 18.474 -2.840 -21.158 1.00 95.94 84 VAL A CA 1
ATOM 685 C C . VAL A 1 84 ? 17.829 -4.207 -21.359 1.00 95.94 84 VAL A C 1
ATOM 687 O O . VAL A 1 84 ? 16.656 -4.296 -21.708 1.00 95.94 84 VAL A O 1
ATOM 690 N N . GLU A 1 85 ? 18.561 -5.282 -21.073 1.00 97.88 85 GLU A N 1
ATOM 691 C CA . GLU A 1 85 ? 18.019 -6.634 -21.179 1.00 97.88 85 GLU A CA 1
ATOM 692 C C . GLU A 1 85 ? 16.938 -6.929 -20.130 1.00 97.88 85 GLU A C 1
ATOM 694 O O . GLU A 1 85 ? 15.981 -7.642 -20.434 1.00 97.88 85 GLU A O 1
ATOM 699 N N . GLN A 1 86 ? 17.069 -6.399 -18.907 1.00 98.31 86 GLN A N 1
ATOM 700 C CA . GLN A 1 86 ? 16.014 -6.484 -17.893 1.00 98.31 86 GLN A CA 1
ATOM 701 C C . GLN A 1 86 ? 14.748 -5.770 -18.373 1.00 98.31 86 GLN A C 1
ATOM 703 O O . GLN A 1 86 ? 13.671 -6.360 -18.343 1.00 98.31 86 GLN A O 1
ATOM 708 N N . ALA A 1 87 ? 14.879 -4.535 -18.869 1.00 98.06 87 ALA A N 1
ATOM 709 C CA . ALA A 1 87 ? 13.759 -3.783 -19.425 1.00 98.06 87 ALA A CA 1
ATOM 710 C C . ALA A 1 87 ? 13.085 -4.546 -20.577 1.00 98.06 87 ALA A C 1
ATOM 712 O O . ALA A 1 87 ? 11.876 -4.741 -20.540 1.00 98.06 87 ALA A O 1
ATOM 713 N N . ALA A 1 88 ? 13.857 -5.067 -21.535 1.00 97.94 88 ALA A N 1
ATOM 714 C CA . ALA A 1 88 ? 13.323 -5.850 -22.651 1.00 97.94 88 ALA A CA 1
ATOM 715 C C . ALA A 1 88 ? 12.610 -7.138 -22.200 1.00 97.94 88 ALA A C 1
ATOM 717 O O . ALA A 1 88 ? 11.633 -7.558 -22.813 1.00 97.94 88 ALA A O 1
ATOM 718 N N . ALA A 1 89 ? 13.081 -7.787 -21.131 1.00 98.25 89 ALA A N 1
ATOM 719 C CA . ALA A 1 89 ? 12.412 -8.960 -20.575 1.00 98.25 89 ALA A CA 1
ATOM 720 C C . ALA A 1 89 ? 11.074 -8.602 -19.913 1.00 98.25 89 ALA A C 1
ATOM 722 O O . ALA A 1 89 ? 10.094 -9.316 -20.107 1.00 98.25 89 ALA A O 1
ATOM 723 N N . ILE A 1 90 ? 11.026 -7.497 -19.163 1.00 98.25 90 ILE A N 1
ATOM 724 C CA . ILE A 1 90 ? 9.792 -6.990 -18.547 1.00 98.25 90 ILE A CA 1
ATOM 725 C C . ILE A 1 90 ? 8.788 -6.561 -19.622 1.00 98.25 90 ILE A C 1
ATOM 727 O O . ILE A 1 90 ? 7.600 -6.847 -19.500 1.00 98.25 90 ILE A O 1
ATOM 731 N N . ASP A 1 91 ? 9.266 -5.933 -20.696 1.00 97.69 91 ASP A N 1
ATOM 732 C CA . ASP A 1 91 ? 8.434 -5.446 -21.796 1.00 97.69 91 ASP A CA 1
ATOM 733 C C . ASP A 1 91 ? 7.597 -6.561 -22.444 1.00 97.69 91 ASP A C 1
ATOM 735 O O . ASP A 1 91 ? 6.434 -6.365 -22.779 1.00 97.69 91 ASP A O 1
ATOM 739 N N . ARG A 1 92 ? 8.149 -7.778 -22.509 1.00 97.31 92 ARG A N 1
ATOM 740 C CA . ARG A 1 92 ? 7.466 -8.959 -23.062 1.00 97.31 92 ARG A CA 1
ATOM 741 C C . ARG A 1 92 ? 6.325 -9.495 -22.203 1.00 97.31 92 ARG A C 1
ATOM 743 O O . ARG A 1 92 ? 5.521 -10.264 -22.714 1.00 97.31 92 ARG A O 1
ATOM 750 N N . VAL A 1 93 ? 6.282 -9.166 -20.912 1.00 97.25 93 VAL A N 1
ATOM 751 C CA . VAL A 1 93 ? 5.309 -9.749 -19.967 1.00 97.25 93 VAL A CA 1
ATOM 752 C C . VAL A 1 93 ? 4.334 -8.730 -19.394 1.00 97.25 93 VAL A C 1
ATOM 754 O O . VAL A 1 93 ? 3.350 -9.118 -18.773 1.00 97.25 93 VAL A O 1
ATOM 757 N N . ARG A 1 94 ? 4.594 -7.432 -19.580 1.00 96.00 94 ARG A N 1
ATOM 758 C CA . ARG A 1 94 ? 3.784 -6.356 -18.992 1.00 96.00 94 ARG A CA 1
ATOM 759 C C . ARG A 1 94 ? 2.534 -5.981 -19.790 1.00 96.00 94 ARG A C 1
ATOM 761 O O . ARG A 1 94 ? 1.816 -5.092 -19.352 1.00 96.00 94 ARG A O 1
ATOM 768 N N . GLY A 1 95 ? 2.284 -6.620 -20.936 1.00 94.06 95 GLY A N 1
ATOM 769 C CA . GLY A 1 95 ? 1.154 -6.292 -21.818 1.00 94.06 95 GLY A CA 1
ATOM 770 C C . GLY A 1 95 ? -0.213 -6.368 -21.127 1.00 94.06 95 GLY A C 1
ATOM 771 O O . GLY A 1 95 ? -1.072 -5.541 -21.402 1.00 94.06 95 GLY A O 1
ATOM 772 N N . ASP A 1 96 ? -0.367 -7.288 -20.171 1.00 93.88 96 ASP A N 1
ATOM 773 C CA . ASP A 1 96 ? -1.604 -7.476 -19.399 1.00 93.88 96 ASP A CA 1
ATOM 774 C C . ASP A 1 96 ? -1.600 -6.741 -18.044 1.00 93.88 96 ASP A C 1
ATOM 776 O O . ASP A 1 96 ? -2.453 -6.986 -17.186 1.00 93.88 96 ASP A O 1
ATOM 780 N N . PHE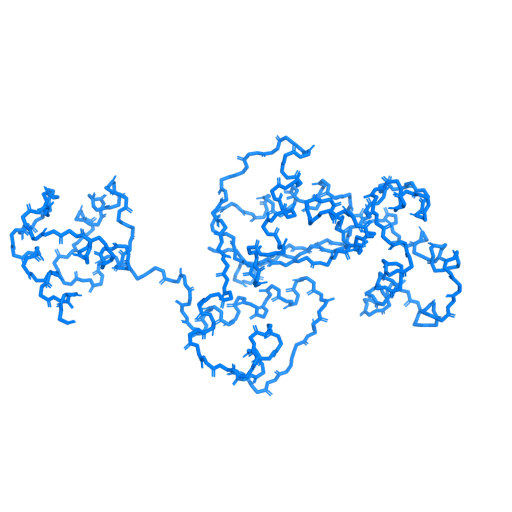 A 1 97 ? -0.602 -5.893 -17.776 1.00 98.50 97 PHE A N 1
ATOM 781 C CA . PHE A 1 97 ? -0.535 -5.170 -16.507 1.00 98.50 97 PHE A CA 1
ATOM 782 C C . PHE A 1 97 ? -1.476 -3.969 -16.544 1.00 98.50 97 PHE A C 1
ATOM 784 O O . PHE A 1 97 ? -1.621 -3.299 -17.563 1.00 98.50 97 PHE A O 1
ATOM 791 N N . ALA A 1 98 ? -2.079 -3.657 -15.399 1.00 98.62 98 ALA A N 1
ATOM 792 C CA . ALA A 1 98 ? -2.925 -2.483 -15.278 1.00 98.62 98 ALA A CA 1
ATOM 793 C C . ALA A 1 98 ? -2.088 -1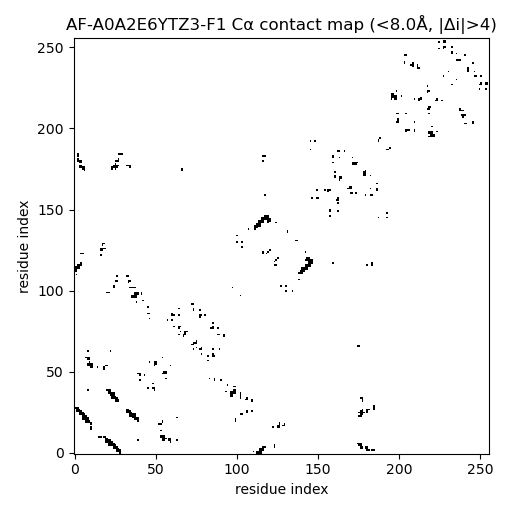.206 -15.420 1.00 98.62 98 ALA A C 1
ATOM 795 O O . ALA A 1 98 ? -0.941 -1.129 -14.974 1.00 98.62 98 ALA A O 1
ATOM 796 N N . THR A 1 99 ? -2.679 -0.149 -15.953 1.00 98.50 99 THR A N 1
ATOM 797 C CA . THR A 1 99 ? -2.141 1.198 -15.770 1.00 98.50 99 THR A CA 1
ATOM 798 C C . THR A 1 99 ? -2.263 1.626 -14.298 1.00 98.50 99 THR A C 1
ATOM 800 O O . THR A 1 99 ? -3.096 1.094 -13.553 1.00 98.50 99 THR A O 1
ATOM 803 N N . PRO A 1 100 ? -1.487 2.629 -13.839 1.00 98.38 100 PRO A N 1
ATOM 804 C CA . PRO A 1 100 ? -1.616 3.128 -12.470 1.00 98.38 100 PRO A CA 1
ATOM 805 C C . PRO A 1 100 ? -3.027 3.642 -12.147 1.00 98.38 100 PRO A C 1
ATOM 807 O O . PRO A 1 100 ? -3.475 3.539 -11.007 1.00 98.38 100 PRO A O 1
ATOM 810 N N . GLU A 1 101 ? -3.739 4.173 -13.144 1.00 98.38 101 GLU A N 1
ATOM 811 C CA . GLU A 1 101 ? -5.118 4.634 -12.986 1.00 98.38 101 GLU A CA 1
ATOM 812 C C . GLU A 1 101 ? -6.093 3.470 -12.799 1.00 98.38 101 GLU A C 1
ATOM 814 O O . GLU A 1 101 ? -6.868 3.477 -11.844 1.00 98.38 101 GLU A O 1
ATOM 819 N N . GLU A 1 102 ? -6.030 2.446 -13.652 1.00 98.62 102 GLU A N 1
ATOM 820 C CA . GLU A 1 102 ? -6.879 1.253 -13.537 1.00 98.62 102 GLU A CA 1
ATOM 821 C C . GLU A 1 102 ? -6.662 0.532 -12.208 1.00 98.62 102 GLU A C 1
ATOM 823 O O . GLU A 1 102 ? -7.630 0.136 -11.559 1.00 98.62 102 GLU A O 1
ATOM 828 N N . ALA A 1 103 ? -5.408 0.422 -11.761 1.00 98.69 103 ALA A N 1
ATOM 829 C CA . ALA A 1 103 ? -5.070 -0.192 -10.483 1.00 98.69 103 ALA A CA 1
ATOM 830 C C . ALA A 1 103 ? -5.705 0.561 -9.299 1.00 98.69 103 ALA A C 1
ATOM 832 O O . ALA A 1 103 ? -6.348 -0.045 -8.439 1.00 98.69 103 ALA A O 1
ATOM 833 N N . ILE A 1 104 ? -5.581 1.893 -9.270 1.00 98.50 104 ILE A N 1
ATOM 834 C CA . ILE A 1 104 ? -6.149 2.728 -8.203 1.00 98.50 104 ILE A CA 1
ATOM 835 C C . ILE A 1 104 ? -7.681 2.745 -8.258 1.00 98.50 104 ILE A C 1
ATOM 837 O O . ILE A 1 104 ? -8.333 2.601 -7.220 1.00 98.50 104 ILE A O 1
ATOM 841 N N . ARG A 1 105 ? -8.279 2.851 -9.451 1.00 98.56 105 ARG A N 1
ATOM 842 C CA . ARG A 1 105 ? -9.736 2.748 -9.633 1.00 98.56 105 ARG A CA 1
ATOM 843 C C . ARG A 1 105 ? -10.257 1.384 -9.193 1.00 98.56 105 ARG A C 1
ATOM 845 O O . ARG A 1 105 ? -11.278 1.331 -8.514 1.00 98.56 105 ARG A O 1
ATOM 852 N N . GLY A 1 106 ? -9.538 0.306 -9.497 1.00 98.69 106 GLY A N 1
ATOM 853 C CA . GLY A 1 106 ? -9.870 -1.045 -9.052 1.00 98.69 106 GLY A CA 1
ATOM 854 C C . GLY A 1 106 ? -9.856 -1.191 -7.529 1.00 98.69 106 GLY A C 1
ATOM 855 O O . GLY A 1 106 ? -10.779 -1.775 -6.963 1.00 98.69 106 GLY A O 1
ATOM 856 N N . MET A 1 107 ? -8.883 -0.588 -6.838 1.00 98.62 107 MET A N 1
ATOM 857 C CA . MET A 1 107 ? -8.874 -0.566 -5.369 1.00 98.62 107 MET A CA 1
ATOM 858 C C . MET A 1 107 ? -10.037 0.240 -4.780 1.00 98.62 107 MET A C 1
ATOM 860 O O . MET A 1 107 ? -10.645 -0.190 -3.802 1.00 98.62 107 MET A O 1
ATOM 864 N N . VAL A 1 108 ? -10.374 1.394 -5.363 1.00 98.44 108 VAL A N 1
ATOM 865 C CA . VAL A 1 108 ? -11.527 2.197 -4.917 1.00 98.44 108 VAL A CA 1
ATOM 866 C C . VAL A 1 108 ? -12.838 1.444 -5.152 1.00 98.44 108 VAL A C 1
ATOM 868 O O . VAL A 1 108 ? -13.661 1.361 -4.242 1.00 98.44 108 VAL A O 1
ATOM 871 N N . ALA A 1 109 ? -13.000 0.818 -6.322 1.00 98.31 109 ALA A N 1
ATOM 872 C CA . ALA A 1 109 ? -14.150 -0.024 -6.645 1.00 98.31 109 ALA A CA 1
ATOM 873 C C . ALA A 1 109 ? -14.258 -1.251 -5.723 1.00 98.31 109 ALA A C 1
ATOM 875 O O . ALA A 1 109 ? -15.362 -1.691 -5.403 1.00 98.31 109 ALA A O 1
ATOM 876 N N . PHE A 1 110 ? -13.126 -1.783 -5.245 1.00 98.38 110 PHE A N 1
ATOM 877 C CA . PHE A 1 110 ? -13.109 -2.843 -4.236 1.00 98.38 110 PHE A CA 1
ATOM 878 C C . PHE A 1 110 ? -13.719 -2.386 -2.900 1.00 98.38 110 PHE A C 1
ATOM 880 O O . PHE A 1 110 ? -14.377 -3.179 -2.216 1.00 98.38 110 PHE A O 1
ATOM 887 N N . GLY A 1 111 ? -13.550 -1.111 -2.540 1.00 95.12 111 GLY A N 1
ATOM 888 C CA . GLY A 1 111 ? -14.418 -0.460 -1.568 1.00 95.12 111 GLY A CA 1
ATOM 889 C C . GLY A 1 111 ? -13.845 0.775 -0.876 1.00 95.12 111 GLY A C 1
ATOM 890 O O . GLY A 1 111 ? -12.665 0.862 -0.537 1.00 95.12 111 GLY A O 1
ATOM 891 N N . GLU A 1 112 ? -14.748 1.700 -0.559 1.00 93.69 112 GLU A N 1
ATOM 892 C CA . GLU A 1 112 ? -14.477 2.920 0.206 1.00 93.69 112 GLU A CA 1
ATOM 893 C C . GLU A 1 112 ? -14.705 2.741 1.718 1.00 93.69 112 GLU A C 1
ATOM 895 O O . GLU A 1 112 ? -15.345 1.784 2.173 1.00 93.69 112 GLU A O 1
ATOM 900 N N . GLY A 1 113 ? -14.184 3.682 2.513 1.00 92.12 113 GLY A N 1
ATOM 901 C CA . GLY A 1 113 ? -14.231 3.686 3.976 1.00 92.12 113 GLY A CA 1
ATOM 902 C C . GLY A 1 113 ? -12.837 3.797 4.592 1.00 92.12 113 GLY A C 1
ATOM 903 O O . GLY A 1 113 ? -11.965 4.481 4.067 1.00 92.12 113 GLY A O 1
ATOM 904 N N . THR A 1 114 ? -12.600 3.125 5.718 1.00 95.19 114 THR A N 1
ATOM 905 C CA . THR A 1 114 ? -11.297 3.187 6.397 1.00 95.19 114 THR A CA 1
ATOM 906 C C . THR A 1 114 ? -10.264 2.286 5.716 1.00 95.19 114 THR A C 1
ATOM 908 O O . THR A 1 114 ? -10.428 1.059 5.727 1.00 95.19 114 THR A O 1
ATOM 911 N N . TRP A 1 115 ? -9.209 2.880 5.162 1.00 98.00 115 TRP A N 1
ATOM 912 C CA . TRP A 1 115 ? -8.060 2.200 4.560 1.00 98.00 115 TRP A CA 1
ATOM 913 C C . TRP A 1 115 ? -6.866 2.245 5.514 1.00 98.00 115 TRP A C 1
ATOM 915 O O . TRP A 1 115 ? -6.502 3.307 6.015 1.00 98.00 115 TRP A O 1
ATOM 925 N N . VAL A 1 116 ? -6.266 1.087 5.778 1.00 98.25 116 VAL A N 1
ATOM 926 C CA . VAL A 1 116 ? -5.186 0.914 6.751 1.00 98.25 116 VAL A CA 1
ATOM 927 C C . VAL A 1 116 ? -3.930 0.430 6.038 1.00 98.25 116 VAL A C 1
ATOM 929 O O . VAL A 1 116 ? -3.956 -0.638 5.427 1.00 98.25 116 VAL A O 1
ATOM 932 N N . ALA A 1 117 ? -2.839 1.178 6.175 1.00 98.44 117 ALA A N 1
ATOM 933 C CA . ALA A 1 117 ? -1.509 0.786 5.711 1.00 98.44 117 ALA A CA 1
ATOM 934 C C . ALA A 1 117 ? -0.523 0.679 6.887 1.00 98.44 117 ALA A C 1
ATOM 936 O O . ALA A 1 117 ? -0.776 1.148 8.010 1.00 98.44 117 ALA A O 1
ATOM 937 N N . HIS A 1 118 ? 0.611 0.026 6.653 1.00 98.00 118 HIS A N 1
ATOM 938 C CA . HIS A 1 118 ? 1.689 -0.059 7.629 1.00 98.00 118 HIS A CA 1
ATOM 939 C C . HIS A 1 118 ? 2.760 0.978 7.321 1.00 98.00 118 HIS A C 1
ATOM 941 O O . HIS A 1 118 ? 3.372 0.920 6.268 1.00 98.00 118 HIS A O 1
ATOM 947 N N . ASN A 1 119 ? 2.994 1.922 8.243 1.00 96.88 119 ASN A N 1
ATOM 948 C CA . ASN A 1 119 ? 3.804 3.117 7.977 1.00 96.88 119 ASN A CA 1
ATOM 949 C C . ASN A 1 119 ? 3.194 4.017 6.880 1.00 96.88 119 ASN A C 1
ATOM 951 O O . ASN A 1 119 ? 3.896 4.743 6.169 1.00 96.88 119 ASN A O 1
ATOM 955 N N . GLY A 1 120 ? 1.863 3.984 6.762 1.00 96.62 120 GLY A N 1
ATOM 956 C CA . GLY A 1 120 ? 1.134 4.633 5.678 1.00 96.62 120 GLY A CA 1
ATOM 957 C C . GLY A 1 120 ? 1.338 6.147 5.627 1.00 96.62 120 GLY A C 1
ATOM 958 O O . GLY A 1 120 ? 1.444 6.711 4.540 1.00 96.62 120 GLY A O 1
ATOM 959 N N . ASN A 1 121 ? 1.481 6.830 6.771 1.00 96.25 121 ASN A N 1
ATOM 960 C CA . ASN A 1 121 ? 1.678 8.285 6.777 1.00 96.25 121 ASN A CA 1
ATOM 961 C C . ASN A 1 121 ? 2.971 8.711 6.071 1.00 96.25 121 ASN A C 1
ATOM 963 O O . ASN A 1 121 ? 3.002 9.766 5.437 1.00 96.25 121 ASN A O 1
ATOM 967 N N . ALA A 1 122 ? 4.024 7.896 6.169 1.00 94.75 122 ALA A N 1
ATOM 968 C CA . ALA A 1 122 ? 5.323 8.181 5.569 1.00 94.75 122 ALA A CA 1
ATOM 969 C C . ALA A 1 122 ? 5.464 7.648 4.130 1.00 94.75 122 ALA A C 1
ATOM 971 O O . ALA A 1 122 ? 6.355 8.098 3.397 1.00 94.75 122 ALA A O 1
ATOM 972 N N . PHE A 1 123 ? 4.622 6.689 3.726 1.00 95.81 123 PHE A N 1
ATOM 973 C CA . PHE A 1 123 ? 4.775 5.968 2.463 1.00 95.81 123 PHE A CA 1
ATOM 974 C C . PHE A 1 123 ? 3.489 5.928 1.624 1.00 95.81 123 PHE A C 1
ATOM 976 O O . PHE A 1 123 ? 3.376 6.709 0.677 1.00 95.81 123 PHE A O 1
ATOM 983 N N . ASP A 1 124 ? 2.514 5.083 1.967 1.00 97.88 124 ASP A N 1
ATOM 984 C CA . ASP A 1 124 ? 1.358 4.789 1.106 1.00 97.88 124 ASP A CA 1
ATOM 985 C C . ASP A 1 124 ? 0.353 5.936 0.986 1.00 97.88 124 ASP A C 1
ATOM 987 O O . ASP A 1 124 ? -0.215 6.157 -0.088 1.00 97.88 124 ASP A O 1
ATOM 991 N N . HIS A 1 125 ? 0.105 6.689 2.065 1.00 97.38 125 HIS A N 1
ATOM 992 C CA . HIS A 1 125 ? -0.900 7.757 2.069 1.00 97.38 125 HIS A CA 1
ATOM 993 C C . HIS A 1 125 ? -0.520 8.885 1.093 1.00 97.38 125 HIS A C 1
ATOM 995 O O . HIS A 1 125 ? -1.370 9.257 0.281 1.00 97.38 125 HIS A O 1
ATOM 1001 N N . PRO A 1 126 ? 0.717 9.438 1.105 1.00 98.00 126 PRO A N 1
ATOM 1002 C CA . PRO A 1 126 ? 1.116 10.443 0.119 1.00 98.00 126 PRO A CA 1
ATOM 1003 C C . PRO A 1 126 ? 1.036 9.957 -1.333 1.00 98.00 126 PRO A C 1
ATOM 1005 O O . PRO A 1 126 ? 0.623 10.735 -2.190 1.00 98.00 126 PRO A O 1
ATOM 1008 N N . ILE A 1 127 ? 1.397 8.695 -1.605 1.00 98.19 127 ILE A N 1
ATOM 1009 C CA . ILE A 1 127 ? 1.332 8.095 -2.950 1.00 98.19 127 ILE A CA 1
ATOM 1010 C C . ILE A 1 127 ? -0.124 8.003 -3.409 1.00 98.19 127 ILE A C 1
ATOM 1012 O O . ILE A 1 127 ? -0.479 8.519 -4.467 1.00 98.19 127 ILE A O 1
ATOM 1016 N N . THR A 1 128 ? -0.986 7.413 -2.575 1.00 97.88 128 THR A N 1
ATOM 1017 C CA . THR A 1 128 ? -2.414 7.228 -2.886 1.00 97.88 128 THR A CA 1
ATOM 1018 C C . THR A 1 128 ? -3.091 8.570 -3.162 1.00 97.88 128 THR A C 1
ATOM 1020 O O . THR A 1 128 ? -3.771 8.727 -4.172 1.00 97.88 128 THR A O 1
ATOM 1023 N N . LYS A 1 129 ? -2.858 9.569 -2.299 1.00 97.94 129 LYS A N 1
ATOM 1024 C CA . LYS A 1 129 ? -3.417 10.920 -2.460 1.00 97.94 129 LYS A CA 1
ATOM 1025 C C . LYS A 1 129 ? -2.935 11.594 -3.744 1.00 97.94 129 LYS A C 1
ATOM 1027 O O . LYS A 1 129 ? -3.740 12.197 -4.442 1.00 97.94 129 LYS A O 1
ATOM 1032 N N . ALA A 1 130 ? -1.652 11.459 -4.081 1.00 98.00 130 ALA A N 1
ATOM 1033 C CA . ALA A 1 130 ? -1.119 12.009 -5.322 1.00 98.00 130 ALA A CA 1
ATOM 1034 C C . ALA A 1 130 ? -1.754 11.359 -6.561 1.00 98.00 130 ALA A C 1
ATOM 1036 O O . ALA A 1 130 ? -2.045 12.053 -7.529 1.00 98.00 130 ALA A O 1
ATOM 1037 N N . HIS A 1 131 ? -2.019 10.050 -6.533 1.00 98.19 131 HIS A N 1
ATOM 1038 C CA . HIS A 1 131 ? -2.753 9.386 -7.611 1.00 98.19 131 HIS A CA 1
ATOM 1039 C C . HIS A 1 131 ? -4.219 9.822 -7.690 1.00 98.19 131 HIS A C 1
ATOM 1041 O O . HIS A 1 131 ? -4.705 10.056 -8.791 1.00 98.19 131 HIS A O 1
ATOM 1047 N N . PHE A 1 132 ? -4.908 10.010 -6.561 1.00 98.06 132 PHE A N 1
ATOM 1048 C CA . PHE A 1 132 ? -6.265 10.564 -6.577 1.00 98.06 132 PHE A CA 1
ATOM 1049 C C . PHE A 1 132 ? -6.316 11.949 -7.218 1.00 98.06 132 PHE A C 1
ATOM 1051 O O . PHE A 1 132 ? -7.162 12.182 -8.073 1.00 98.06 132 PHE A O 1
ATOM 1058 N N . GLU A 1 133 ? -5.380 12.833 -6.876 1.00 98.00 133 GLU A N 1
ATOM 1059 C CA . GLU A 1 133 ? -5.281 14.150 -7.511 1.00 98.00 133 GLU A CA 1
ATOM 1060 C C . GLU A 1 133 ? -4.993 14.039 -9.014 1.00 98.00 133 GLU A C 1
ATOM 1062 O O . GLU A 1 133 ? -5.698 14.641 -9.816 1.00 98.00 133 GLU A O 1
ATOM 1067 N N . ARG A 1 134 ? -4.013 13.216 -9.418 1.00 97.00 134 ARG A N 1
ATOM 1068 C CA . ARG A 1 134 ? -3.655 13.009 -10.836 1.00 97.00 134 ARG A CA 1
ATOM 1069 C C . ARG A 1 134 ? -4.815 12.489 -11.683 1.00 97.00 134 ARG A C 1
ATOM 1071 O O . ARG A 1 134 ? -4.892 12.818 -12.861 1.00 97.00 134 ARG A O 1
ATOM 1078 N N . PHE A 1 135 ? -5.675 11.656 -11.104 1.00 97.06 135 PHE A N 1
ATOM 1079 C CA . PHE A 1 135 ? -6.795 11.018 -11.802 1.00 97.06 135 PHE A CA 1
ATOM 1080 C C . PHE A 1 135 ? -8.140 11.707 -11.534 1.00 97.06 135 PHE A C 1
ATOM 1082 O O . PHE A 1 135 ? -9.186 11.159 -11.885 1.00 97.06 135 PHE A O 1
ATOM 1089 N N . ASN A 1 136 ? -8.122 12.894 -10.911 1.00 97.69 136 ASN A N 1
ATOM 1090 C CA . ASN A 1 136 ? -9.309 13.670 -10.544 1.00 97.69 136 ASN A CA 1
ATOM 1091 C C . ASN A 1 136 ? -10.354 12.841 -9.769 1.00 97.69 136 ASN A C 1
ATOM 1093 O O . ASN A 1 136 ? -11.549 12.873 -10.059 1.00 97.69 136 ASN A O 1
ATOM 1097 N N .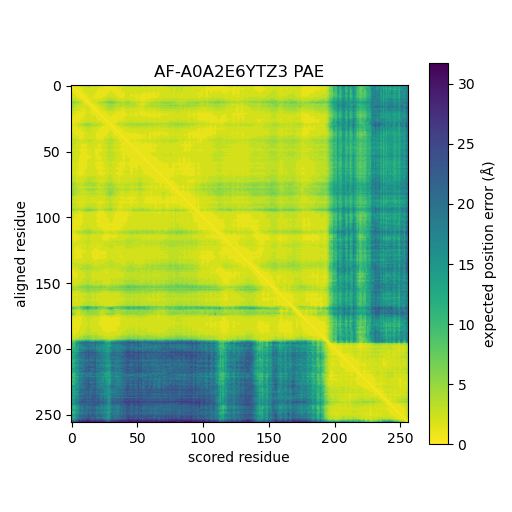 MET A 1 137 ? -9.896 12.064 -8.785 1.00 96.69 137 MET A N 1
ATOM 1098 C CA . MET A 1 137 ? -10.728 11.198 -7.948 1.00 96.69 137 MET A CA 1
ATOM 1099 C C . MET A 1 137 ? -10.920 11.794 -6.549 1.00 96.69 137 MET A C 1
ATOM 1101 O O . MET A 1 137 ? -9.974 12.271 -5.927 1.00 96.69 137 MET A O 1
ATOM 1105 N N . THR A 1 138 ? -12.135 11.685 -6.008 1.00 96.50 138 THR A N 1
ATOM 1106 C CA . THR A 1 138 ? -12.488 12.146 -4.650 1.00 96.50 138 THR A CA 1
ATOM 1107 C C . THR A 1 138 ? -13.196 11.059 -3.820 1.00 96.50 138 THR A C 1
ATOM 1109 O O . THR A 1 138 ? -14.295 11.279 -3.306 1.00 96.50 138 THR A O 1
ATOM 1112 N N . PRO A 1 139 ? -12.601 9.857 -3.669 1.00 95.81 139 PRO A N 1
ATOM 1113 C CA . PRO A 1 139 ? -13.231 8.761 -2.934 1.00 95.81 139 PRO A CA 1
ATOM 1114 C C . PRO A 1 139 ? -13.346 9.076 -1.437 1.00 95.81 139 PRO A C 1
ATOM 1116 O O . PRO A 1 139 ? -12.487 9.745 -0.852 1.00 95.81 139 PRO A O 1
ATOM 1119 N N . LYS A 1 140 ? -14.380 8.547 -0.773 1.00 94.25 140 LYS A N 1
ATOM 1120 C CA . LYS A 1 140 ? -14.619 8.747 0.665 1.00 94.25 140 LYS A CA 1
ATOM 1121 C C . LYS A 1 140 ? -13.762 7.782 1.484 1.00 94.25 140 LYS A C 1
ATOM 1123 O O . LYS A 1 140 ? -14.250 6.804 2.056 1.00 94.25 140 LYS A O 1
ATOM 1128 N N . ILE A 1 141 ? -12.460 8.061 1.533 1.00 94.88 141 ILE A N 1
ATOM 1129 C CA . ILE A 1 141 ? -11.471 7.232 2.229 1.00 94.88 141 ILE A CA 1
ATOM 1130 C C . ILE A 1 141 ? -10.951 7.924 3.487 1.00 94.88 141 ILE A C 1
ATOM 1132 O O . ILE A 1 141 ? -10.475 9.058 3.460 1.00 94.88 141 ILE A O 1
ATOM 1136 N N . GLU A 1 142 ? -10.987 7.192 4.597 1.00 94.81 142 GLU A N 1
ATOM 1137 C CA . GLU A 1 142 ? -10.318 7.554 5.841 1.00 94.81 142 GLU A CA 1
ATOM 1138 C C . GLU A 1 142 ? -9.021 6.747 5.965 1.00 94.81 142 GLU A C 1
ATOM 1140 O O . GLU A 1 142 ? -9.051 5.535 6.175 1.00 94.81 142 GLU A O 1
ATOM 1145 N N . PHE A 1 143 ? -7.872 7.409 5.857 1.00 96.31 143 PHE A N 1
ATOM 1146 C CA . PHE A 1 143 ? -6.574 6.750 5.997 1.00 96.31 143 PHE A CA 1
ATOM 1147 C C . PHE A 1 143 ? -6.190 6.540 7.469 1.00 96.31 143 PHE A C 1
ATOM 1149 O O . PHE A 1 143 ? -6.289 7.460 8.285 1.00 96.31 143 PHE A O 1
ATOM 1156 N N . LYS A 1 144 ? -5.694 5.344 7.802 1.00 96.38 144 LYS A N 1
ATOM 1157 C CA . LYS A 1 144 ? -5.128 4.994 9.113 1.00 96.38 144 LYS A CA 1
ATOM 1158 C C . LYS A 1 144 ? -3.748 4.372 8.948 1.00 96.38 144 LYS A C 1
ATOM 1160 O O . LYS A 1 144 ? -3.542 3.485 8.127 1.00 96.38 144 LYS A O 1
ATOM 1165 N N . ASP A 1 145 ? -2.824 4.798 9.799 1.00 97.31 145 ASP A N 1
ATOM 1166 C CA . ASP A 1 145 ? -1.485 4.225 9.882 1.00 97.31 145 ASP A CA 1
ATOM 1167 C C . ASP A 1 145 ? -1.399 3.296 11.093 1.00 97.31 145 ASP A C 1
ATOM 1169 O O . ASP A 1 145 ? -1.633 3.724 12.224 1.00 97.31 145 ASP A O 1
ATOM 1173 N N . SER A 1 146 ? -1.063 2.027 10.864 1.00 96.88 146 SER A N 1
ATOM 1174 C CA . SER A 1 146 ? -0.892 1.041 11.939 1.00 96.88 146 SER A CA 1
ATOM 1175 C C . SER A 1 146 ? 0.403 1.195 12.736 1.00 96.88 146 SER A C 1
ATOM 1177 O O . SER A 1 146 ? 0.472 0.715 13.868 1.00 96.88 146 SER A O 1
ATOM 1179 N N . LEU A 1 147 ? 1.433 1.851 12.193 1.00 96.50 147 LEU A N 1
ATOM 1180 C CA . LEU A 1 147 ? 2.753 1.890 12.824 1.00 96.50 147 LEU A CA 1
ATOM 1181 C C . LEU A 1 147 ? 2.746 2.569 14.211 1.00 96.50 147 LEU A C 1
ATOM 1183 O O . LEU A 1 147 ? 3.333 1.995 15.131 1.00 96.50 147 LEU A O 1
ATOM 1187 N N . PRO A 1 148 ? 2.081 3.724 14.432 1.00 94.69 148 PRO A N 1
ATOM 1188 C CA . PRO A 1 148 ? 1.991 4.335 15.762 1.00 94.69 148 PRO A CA 1
ATOM 1189 C C . PRO A 1 148 ? 1.335 3.427 16.809 1.00 94.69 148 PRO A C 1
ATOM 1191 O O . PRO A 1 148 ? 1.782 3.378 17.953 1.00 94.69 148 PRO A O 1
ATOM 1194 N N . GLU A 1 149 ? 0.309 2.671 16.415 1.00 92.19 149 GLU A N 1
ATOM 1195 C CA . GLU A 1 149 ? -0.367 1.721 17.299 1.00 92.19 149 GLU A CA 1
ATOM 1196 C C . GLU A 1 149 ? 0.538 0.538 17.652 1.00 92.19 149 GLU A C 1
ATOM 1198 O O . GLU A 1 149 ? 0.639 0.149 18.815 1.00 92.19 149 GLU A O 1
ATOM 1203 N N . LEU A 1 150 ? 1.260 0.007 16.665 1.00 93.88 150 LEU A N 1
ATOM 1204 C CA . LEU A 1 150 ? 2.181 -1.111 16.864 1.00 93.88 150 LEU A CA 1
ATOM 1205 C C . LEU A 1 150 ? 3.420 -0.721 17.679 1.00 93.88 150 LEU A C 1
ATOM 1207 O O . LEU A 1 150 ? 3.919 -1.542 18.447 1.00 93.88 150 LEU A O 1
ATOM 1211 N N . ARG A 1 151 ? 3.877 0.536 17.599 1.00 93.56 151 ARG A N 1
ATOM 1212 C CA . ARG A 1 151 ? 4.985 1.060 18.422 1.00 93.56 151 ARG A CA 1
ATOM 1213 C C . ARG A 1 151 ? 4.721 0.998 19.927 1.00 93.56 151 ARG A C 1
ATOM 1215 O O . ARG A 1 151 ? 5.667 0.932 20.710 1.00 93.56 151 ARG A O 1
ATOM 1222 N N . LYS A 1 152 ? 3.454 0.938 20.350 1.00 91.50 152 LYS A N 1
ATOM 1223 C CA . LYS A 1 152 ? 3.077 0.774 21.766 1.00 91.50 152 LYS A CA 1
ATOM 1224 C C . LYS A 1 152 ? 3.524 -0.574 22.344 1.00 91.50 152 LYS A C 1
ATOM 1226 O O . LYS A 1 152 ? 3.626 -0.701 23.559 1.00 91.50 152 LYS A O 1
ATOM 1231 N N . MET A 1 153 ? 3.834 -1.557 21.495 1.00 89.62 153 MET A N 1
ATOM 1232 C CA . MET A 1 153 ? 4.353 -2.861 21.914 1.00 89.62 153 MET A CA 1
ATOM 1233 C C . MET A 1 153 ? 5.829 -2.834 22.349 1.00 89.62 153 MET A C 1
ATOM 1235 O O . MET A 1 153 ? 6.295 -3.836 22.879 1.00 89.62 153 MET A O 1
ATOM 1239 N N . LYS A 1 154 ? 6.556 -1.722 22.141 1.00 92.38 154 LYS A N 1
ATOM 1240 C CA . LYS A 1 154 ? 7.967 -1.545 22.543 1.00 92.38 154 LYS A CA 1
ATOM 1241 C C . LYS A 1 154 ? 8.889 -2.679 22.060 1.00 92.38 154 LYS A C 1
ATOM 1243 O O . LYS A 1 154 ? 9.697 -3.207 22.817 1.00 92.38 154 LYS A O 1
ATOM 1248 N N . LEU A 1 155 ? 8.758 -3.057 20.789 1.00 93.38 155 LEU A N 1
ATOM 1249 C CA . LEU A 1 155 ? 9.613 -4.063 20.157 1.00 93.38 155 LEU A CA 1
ATOM 1250 C C . LEU A 1 155 ? 10.934 -3.451 19.662 1.00 93.38 155 LEU A C 1
ATOM 1252 O O . LEU A 1 155 ? 11.019 -2.248 19.423 1.00 93.38 155 LEU A O 1
ATOM 1256 N N . GLN A 1 156 ? 11.946 -4.294 19.429 1.00 93.62 156 GLN A N 1
ATOM 1257 C CA . GLN A 1 156 ? 13.224 -3.869 18.835 1.00 93.62 156 GLN A CA 1
ATOM 1258 C C . GLN A 1 156 ? 13.047 -3.289 17.421 1.00 93.62 156 GLN A C 1
ATOM 1260 O O . GLN A 1 156 ? 13.724 -2.340 17.036 1.00 93.62 156 GLN A O 1
ATOM 1265 N N . SER A 1 157 ? 12.124 -3.853 16.643 1.00 95.75 157 SER A N 1
ATOM 1266 C CA . SER A 1 157 ? 11.727 -3.351 15.332 1.00 95.75 157 SER A CA 1
ATOM 1267 C C . SER A 1 157 ? 10.211 -3.391 15.212 1.00 95.75 157 SER A C 1
ATOM 1269 O O . SER A 1 157 ? 9.536 -4.213 15.830 1.00 95.75 157 SER A O 1
ATOM 1271 N N . HIS A 1 158 ? 9.682 -2.491 14.393 1.00 96.25 158 HIS A N 1
ATOM 1272 C CA . HIS A 1 158 ? 8.257 -2.393 14.112 1.00 96.25 158 HIS A CA 1
ATOM 1273 C C . HIS A 1 158 ? 7.960 -2.568 12.625 1.00 96.25 158 HIS A C 1
ATOM 1275 O O . HIS A 1 158 ? 6.877 -2.190 12.200 1.00 96.25 158 HIS A O 1
ATOM 1281 N N . SER A 1 159 ? 8.897 -3.119 11.841 1.00 95.94 159 SER A N 1
ATOM 1282 C CA . SER A 1 159 ? 8.598 -3.515 10.464 1.00 95.94 159 SER A CA 1
ATOM 1283 C C . SER A 1 159 ? 7.529 -4.605 10.447 1.00 95.94 159 SER A C 1
ATOM 1285 O O . SER A 1 159 ? 7.461 -5.438 11.358 1.00 95.94 159 SER A O 1
ATOM 1287 N N . LEU A 1 160 ? 6.716 -4.627 9.392 1.00 96.69 160 LEU A N 1
ATOM 1288 C CA . LEU A 1 160 ? 5.590 -5.549 9.276 1.00 96.69 160 LEU A CA 1
ATOM 1289 C C . LEU A 1 160 ? 6.010 -7.013 9.483 1.00 96.69 160 LEU A C 1
ATOM 1291 O O . LEU A 1 160 ? 5.412 -7.716 10.297 1.00 96.69 160 LEU A O 1
ATOM 1295 N N . GLY A 1 161 ? 7.089 -7.447 8.822 1.00 96.62 161 GLY A N 1
ATOM 1296 C CA . GLY A 1 161 ? 7.662 -8.785 8.981 1.00 96.62 161 GLY A CA 1
ATOM 1297 C C . GLY A 1 161 ? 8.101 -9.107 10.408 1.00 96.62 161 GLY A C 1
ATOM 1298 O O . GLY A 1 161 ? 7.831 -10.202 10.902 1.00 96.62 161 GLY A O 1
ATOM 1299 N N . TYR A 1 162 ? 8.737 -8.153 11.095 1.00 96.81 162 TYR A N 1
ATOM 1300 C CA . TYR A 1 162 ? 9.189 -8.349 12.472 1.00 96.81 162 TYR A CA 1
ATOM 1301 C C . TYR A 1 162 ? 8.004 -8.480 13.432 1.00 96.81 162 TYR A C 1
ATOM 1303 O O . TYR A 1 162 ? 7.950 -9.418 14.228 1.00 96.81 162 TYR A O 1
ATOM 1311 N N . VAL A 1 163 ? 7.022 -7.580 13.318 1.00 97.00 163 VAL A N 1
ATOM 1312 C CA . VAL A 1 163 ? 5.794 -7.620 14.125 1.00 97.00 163 VAL A CA 1
ATOM 1313 C C . VAL A 1 163 ? 5.034 -8.922 13.876 1.00 97.00 163 VAL A C 1
ATOM 1315 O O . VAL A 1 163 ? 4.605 -9.573 14.828 1.00 97.00 163 VAL A O 1
ATOM 1318 N N . TYR A 1 164 ? 4.898 -9.337 12.614 1.00 97.56 164 TYR A N 1
ATOM 1319 C CA . TYR A 1 164 ? 4.220 -10.580 12.258 1.00 97.56 164 TYR A CA 1
ATOM 1320 C C . TYR A 1 164 ? 4.904 -11.796 12.893 1.00 97.56 164 TYR A C 1
ATOM 1322 O O . TYR A 1 164 ? 4.241 -12.603 13.548 1.00 97.56 164 TYR A O 1
ATOM 1330 N N . LYS A 1 165 ? 6.231 -11.903 12.752 1.00 96.50 165 LYS A N 1
ATOM 1331 C CA . LYS A 1 165 ? 7.015 -12.997 13.337 1.00 96.50 165 LYS A CA 1
ATOM 1332 C C . LYS A 1 165 ? 6.909 -13.017 14.856 1.00 96.50 165 LYS A C 1
ATOM 1334 O O . LYS A 1 165 ? 6.723 -14.082 15.432 1.00 96.50 165 LYS A O 1
ATOM 1339 N N . HIS A 1 166 ? 6.976 -11.856 15.501 1.00 95.69 166 HIS A N 1
ATOM 1340 C CA . HIS A 1 166 ? 6.830 -11.756 16.950 1.00 95.69 166 HIS A CA 1
ATOM 1341 C C . HIS A 1 166 ? 5.454 -12.246 17.436 1.00 95.69 166 HIS A C 1
ATOM 1343 O O . HIS A 1 166 ? 5.371 -12.915 18.459 1.00 95.69 166 HIS A O 1
ATOM 1349 N N . LEU A 1 167 ? 4.376 -11.943 16.704 1.00 95.44 167 LEU A N 1
ATOM 1350 C CA . LEU A 1 167 ? 3.015 -12.312 17.111 1.00 95.44 167 LEU A CA 1
ATOM 1351 C C . LEU A 1 167 ? 2.609 -13.741 16.762 1.00 95.44 167 LEU A C 1
ATOM 1353 O O . LEU A 1 167 ? 1.753 -14.305 17.440 1.00 95.44 167 LEU A O 1
ATOM 1357 N N . PHE A 1 168 ? 3.166 -14.309 15.694 1.00 96.25 168 PHE A N 1
ATOM 1358 C CA . PHE A 1 168 ? 2.683 -15.576 15.142 1.00 96.25 168 PHE A CA 1
ATOM 1359 C C . PHE A 1 168 ? 3.774 -16.639 14.971 1.00 96.25 168 PHE A C 1
ATOM 1361 O O . PHE A 1 168 ? 3.477 -17.709 14.451 1.00 96.25 168 PHE A O 1
ATOM 1368 N N . GLY A 1 169 ? 5.029 -16.352 15.329 1.00 89.56 169 GLY A N 1
ATOM 1369 C CA . GLY A 1 169 ? 6.171 -17.270 15.213 1.00 89.56 169 GLY A CA 1
ATOM 1370 C C . GLY A 1 169 ? 6.637 -17.576 13.780 1.00 89.56 169 GLY A C 1
ATOM 1371 O O . GLY A 1 169 ? 7.741 -18.078 13.596 1.00 89.56 169 GLY A O 1
ATOM 1372 N N . GLY A 1 170 ? 5.832 -17.259 12.760 1.00 87.75 170 GLY A N 1
ATOM 1373 C CA . GLY A 1 170 ? 6.100 -17.559 11.351 1.00 87.75 170 GLY A CA 1
ATOM 1374 C C . GLY A 1 170 ? 6.532 -16.358 10.506 1.00 87.75 170 GLY A C 1
ATOM 1375 O O . GLY A 1 170 ? 6.564 -15.216 10.960 1.00 87.75 170 GLY A O 1
ATOM 1376 N N . VAL A 1 171 ? 6.826 -16.628 9.235 1.00 91.44 171 VAL A N 1
ATOM 1377 C CA . VAL A 1 171 ? 7.086 -15.614 8.202 1.00 91.44 171 VAL A CA 1
ATOM 1378 C C . VAL A 1 171 ? 5.957 -15.602 7.173 1.00 91.44 171 VAL A C 1
ATOM 1380 O O . VAL A 1 171 ? 5.160 -16.536 7.094 1.00 91.44 171 VAL A O 1
ATOM 1383 N N . PHE A 1 172 ? 5.891 -14.540 6.380 1.00 92.56 172 PHE A N 1
ATOM 1384 C CA . PHE A 1 172 ? 5.053 -14.466 5.188 1.00 92.56 172 PHE A CA 1
ATOM 1385 C C . PHE A 1 172 ? 5.890 -13.947 4.015 1.00 92.56 172 PHE A C 1
ATOM 1387 O O . PHE A 1 172 ? 7.045 -13.539 4.193 1.00 92.56 172 PHE A O 1
ATOM 1394 N N . ARG A 1 173 ? 5.322 -13.993 2.810 1.00 90.81 173 ARG A N 1
ATOM 1395 C CA . ARG A 1 173 ? 6.003 -13.558 1.593 1.00 90.81 173 ARG A CA 1
ATOM 1396 C C . ARG A 1 173 ? 6.026 -12.027 1.509 1.00 90.81 173 ARG A C 1
ATOM 1398 O O . ARG A 1 173 ? 5.146 -11.437 0.908 1.00 90.81 173 ARG A O 1
ATOM 1405 N N . GLN A 1 174 ? 7.025 -11.419 2.142 1.00 88.31 174 GLN A N 1
ATOM 1406 C CA . GLN A 1 174 ? 7.234 -9.966 2.143 1.00 88.31 174 GLN A CA 1
ATOM 1407 C C . GLN A 1 174 ? 7.592 -9.429 0.754 1.00 88.31 174 GLN A C 1
ATOM 1409 O O . GLN A 1 174 ? 8.210 -10.145 -0.044 1.00 88.31 174 GLN A O 1
ATOM 1414 N N . HIS A 1 175 ? 7.308 -8.144 0.537 1.00 88.81 175 HIS A N 1
ATOM 1415 C CA . HIS A 1 175 ? 7.512 -7.4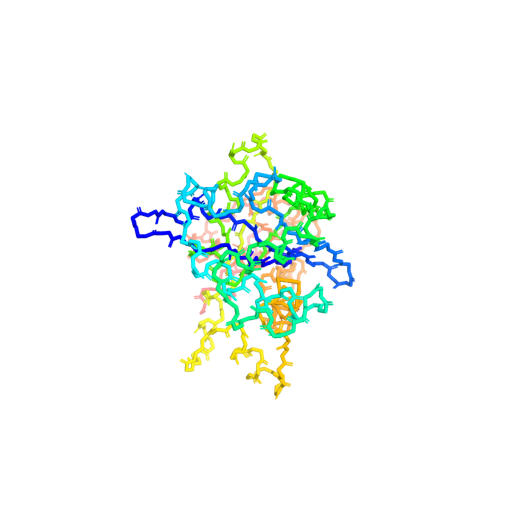29 -0.729 1.00 88.81 175 HIS A CA 1
ATOM 1416 C C . HIS A 1 175 ? 6.573 -7.895 -1.843 1.00 88.81 175 HIS A C 1
ATOM 1418 O O . HIS A 1 175 ? 6.950 -8.000 -3.018 1.00 88.81 175 HIS A O 1
ATOM 1424 N N . HIS A 1 176 ? 5.359 -8.252 -1.439 1.00 95.38 176 HIS A N 1
ATOM 1425 C CA . HIS A 1 176 ? 4.254 -8.498 -2.336 1.00 95.38 176 HIS A CA 1
ATOM 1426 C C . HIS A 1 176 ? 3.021 -7.838 -1.739 1.00 95.38 176 HIS A C 1
ATOM 1428 O O . HIS A 1 176 ? 2.478 -8.322 -0.748 1.00 95.38 176 HIS A O 1
ATOM 1434 N N . ALA A 1 177 ? 2.541 -6.787 -2.396 1.00 97.44 177 ALA A N 1
ATOM 1435 C CA . ALA A 1 177 ? 1.536 -5.882 -1.847 1.00 97.44 177 ALA A CA 1
ATOM 1436 C C . ALA A 1 177 ? 0.320 -6.587 -1.206 1.00 97.44 177 ALA A C 1
ATOM 1438 O O . ALA A 1 177 ? -0.120 -6.245 -0.110 1.00 97.44 177 ALA A O 1
ATOM 1439 N N . LEU A 1 178 ? -0.241 -7.621 -1.850 1.00 98.19 178 LEU A N 1
ATOM 1440 C CA . LEU A 1 178 ? -1.381 -8.337 -1.262 1.00 98.19 178 LEU A CA 1
ATOM 1441 C C . LEU A 1 178 ? -0.993 -9.191 -0.042 1.00 98.19 178 LEU A C 1
ATOM 1443 O O . LEU A 1 178 ? -1.769 -9.276 0.911 1.00 98.19 178 LEU A O 1
ATOM 1447 N N . ASP A 1 179 ? 0.172 -9.837 -0.071 1.00 97.81 179 ASP A N 1
ATOM 1448 C CA . ASP A 1 179 ? 0.644 -10.685 1.027 1.00 97.81 179 ASP A CA 1
ATOM 1449 C C . ASP A 1 179 ? 0.920 -9.819 2.275 1.00 97.81 179 ASP A C 1
ATOM 1451 O O . ASP A 1 179 ? 0.482 -10.161 3.380 1.00 97.81 179 ASP A O 1
ATOM 1455 N N . ASP A 1 180 ? 1.534 -8.648 2.081 1.00 98.00 180 ASP A N 1
ATOM 1456 C CA . ASP A 1 180 ? 1.752 -7.617 3.100 1.00 98.00 180 ASP A CA 1
ATOM 1457 C C . ASP A 1 180 ? 0.411 -7.078 3.648 1.00 98.00 180 ASP A C 1
ATOM 1459 O O . ASP A 1 180 ? 0.186 -7.068 4.864 1.00 98.00 180 ASP A O 1
ATOM 1463 N N . ALA A 1 181 ? -0.556 -6.755 2.783 1.00 98.50 181 ALA A N 1
ATOM 1464 C CA . ALA A 1 181 ? -1.894 -6.326 3.204 1.00 98.50 181 ALA A CA 1
ATOM 1465 C C . ALA A 1 181 ? -2.643 -7.397 4.032 1.00 98.50 181 ALA A C 1
ATOM 1467 O O . ALA A 1 181 ? -3.299 -7.085 5.035 1.00 98.50 181 ALA A O 1
ATOM 1468 N N . ILE A 1 182 ? -2.535 -8.679 3.660 1.00 98.38 182 ILE A N 1
ATOM 1469 C CA . ILE A 1 182 ? -3.113 -9.809 4.410 1.00 98.38 182 ILE A CA 1
ATOM 1470 C C . ILE A 1 182 ? -2.436 -9.962 5.775 1.00 98.38 182 ILE A C 1
ATOM 1472 O O . ILE A 1 182 ? -3.123 -10.157 6.789 1.00 98.38 182 ILE A O 1
ATOM 1476 N N . ALA A 1 183 ? -1.106 -9.862 5.821 1.00 98.25 183 ALA A N 1
ATOM 1477 C CA . ALA A 1 183 ? -0.345 -9.917 7.062 1.00 98.25 183 ALA A CA 1
ATOM 1478 C C . ALA A 1 183 ? -0.758 -8.781 8.009 1.00 98.25 183 ALA A C 1
ATOM 1480 O O . ALA A 1 183 ? -1.056 -9.033 9.183 1.00 98.25 183 ALA A O 1
ATOM 1481 N N . LEU A 1 184 ? -0.883 -7.558 7.487 1.00 98.31 184 LEU A N 1
ATOM 1482 C CA . LEU A 1 184 ? -1.359 -6.403 8.239 1.00 98.31 184 LEU A CA 1
ATOM 1483 C C . LEU A 1 184 ? -2.788 -6.610 8.760 1.00 98.31 184 LEU A C 1
ATOM 1485 O O . LEU A 1 184 ? -3.038 -6.397 9.949 1.00 98.31 184 LEU A O 1
ATOM 1489 N N . GLN A 1 185 ? -3.712 -7.107 7.929 1.00 97.56 185 GLN A N 1
ATOM 1490 C CA . GLN A 1 185 ? -5.069 -7.443 8.370 1.00 97.56 185 GLN A CA 1
ATOM 1491 C C . GLN A 1 185 ? -5.047 -8.414 9.557 1.00 97.56 185 GLN A C 1
ATOM 1493 O O . GLN A 1 185 ? -5.791 -8.238 10.528 1.00 97.56 185 GLN A O 1
ATOM 1498 N N . LYS A 1 186 ? -4.209 -9.453 9.494 1.00 96.81 186 LYS A N 1
ATOM 1499 C CA . LYS A 1 186 ? -4.095 -10.448 10.565 1.00 96.81 186 LYS A CA 1
ATOM 1500 C C . LYS A 1 186 ? -3.569 -9.819 11.857 1.00 96.81 186 LYS A C 1
ATOM 1502 O O . LYS A 1 186 ? -4.144 -10.067 12.918 1.00 96.81 186 LYS A O 1
ATOM 1507 N N . ILE A 1 187 ? -2.540 -8.974 11.765 1.00 97.19 187 ILE A N 1
ATOM 1508 C CA . ILE A 1 187 ? -1.979 -8.235 12.905 1.00 97.19 187 ILE A CA 1
ATOM 1509 C C . ILE A 1 187 ? -3.043 -7.335 13.535 1.00 97.19 187 ILE A C 1
ATOM 1511 O O . ILE A 1 187 ? -3.314 -7.456 14.731 1.00 97.19 187 ILE A O 1
ATOM 1515 N N . CYS A 1 188 ? -3.688 -6.473 12.743 1.00 95.56 188 CYS A N 1
ATOM 1516 C CA . CYS A 1 188 ? -4.695 -5.541 13.243 1.00 95.56 188 CYS A CA 1
ATOM 1517 C C . CYS A 1 188 ? -5.880 -6.269 13.883 1.00 95.56 188 CYS A C 1
ATOM 1519 O O . CYS A 1 188 ? -6.343 -5.853 14.939 1.00 95.56 188 CYS A O 1
ATOM 1521 N N . ARG A 1 189 ? -6.334 -7.393 13.314 1.00 92.75 189 ARG A N 1
ATOM 1522 C CA . ARG A 1 189 ? -7.396 -8.211 13.922 1.00 92.75 189 ARG A CA 1
ATOM 1523 C C . ARG A 1 189 ? -6.964 -8.839 15.243 1.00 92.75 189 ARG A C 1
ATOM 1525 O O . ARG A 1 189 ? -7.717 -8.769 16.208 1.00 92.75 189 ARG A O 1
ATOM 1532 N N . HIS A 1 190 ? -5.768 -9.425 15.300 1.00 93.19 190 HIS A N 1
ATOM 1533 C CA . HIS A 1 190 ? -5.246 -10.044 16.521 1.00 93.19 190 HIS A CA 1
ATOM 1534 C C . HIS A 1 190 ? -5.071 -9.016 17.649 1.00 93.19 190 HIS A C 1
ATOM 1536 O O . HIS A 1 190 ? -5.431 -9.278 18.793 1.00 93.19 190 HIS A O 1
ATOM 1542 N N . LYS A 1 191 ? -4.576 -7.819 17.318 1.00 92.12 191 LYS A N 1
ATOM 1543 C CA . LYS A 1 191 ? -4.383 -6.712 18.266 1.00 92.12 191 LYS A CA 1
ATOM 1544 C C . LYS A 1 191 ? -5.609 -5.826 18.466 1.00 92.12 191 LYS A C 1
ATOM 1546 O O . LYS A 1 191 ? -5.532 -4.871 19.230 1.00 92.12 191 LYS A O 1
ATOM 1551 N N . LYS A 1 192 ? -6.725 -6.138 17.800 1.00 88.50 192 LYS A N 1
ATOM 1552 C CA . LYS A 1 192 ? -7.953 -5.331 17.800 1.00 88.50 192 LYS A CA 1
ATOM 1553 C C . LYS A 1 192 ? -7.697 -3.853 17.459 1.00 88.50 192 LYS A C 1
ATOM 1555 O O . LYS A 1 192 ? -8.393 -2.969 17.945 1.00 88.50 192 LYS A O 1
ATOM 1560 N N . LEU A 1 193 ? -6.702 -3.583 16.612 1.00 88.50 193 LEU A N 1
ATOM 1561 C CA . LEU A 1 193 ? -6.377 -2.226 16.180 1.00 88.50 193 LEU A CA 1
ATOM 1562 C C . LEU A 1 193 ? -7.511 -1.672 15.338 1.00 88.50 193 LEU A C 1
ATOM 1564 O O . LEU A 1 193 ? -8.018 -2.368 14.454 1.00 88.50 193 LEU A O 1
ATOM 1568 N N . PHE A 1 194 ? -7.877 -0.419 15.608 1.00 83.19 194 PHE A N 1
ATOM 1569 C CA . PHE A 1 194 ? -8.939 0.299 14.899 1.00 83.19 194 PHE A CA 1
ATOM 1570 C C . PHE A 1 194 ? -10.304 -0.415 14.926 1.00 83.19 194 PHE A C 1
ATOM 1572 O O . PHE A 1 194 ? -11.230 -0.020 14.218 1.00 83.19 194 PHE A O 1
ATOM 1579 N N . LEU A 1 195 ? -10.455 -1.471 15.738 1.00 70.62 195 LEU 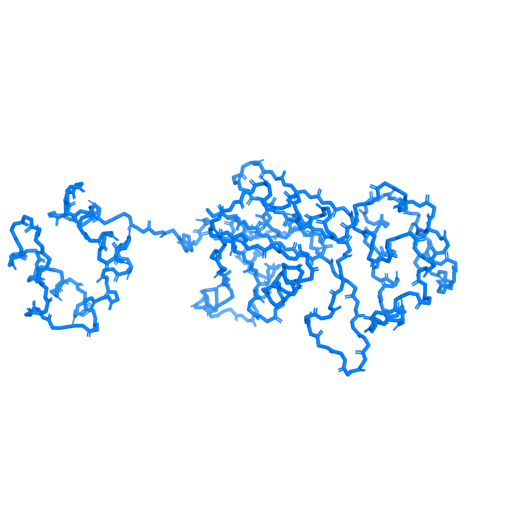A N 1
ATOM 1580 C CA . LEU A 1 195 ? -11.760 -2.010 16.066 1.00 70.62 195 LEU A CA 1
ATOM 1581 C C . LEU A 1 195 ? -12.383 -1.049 17.062 1.00 70.62 195 LEU A C 1
ATOM 1583 O O . LEU A 1 195 ? -12.024 -1.016 18.232 1.00 70.62 195 LEU A O 1
ATOM 1587 N N . HIS A 1 196 ? -13.304 -0.251 16.549 1.00 70.75 196 HIS A N 1
ATOM 1588 C CA . HIS A 1 196 ? -14.159 0.596 17.349 1.00 70.75 196 HIS A CA 1
ATOM 1589 C C . HIS A 1 196 ? -15.009 -0.268 18.269 1.00 70.75 196 HIS A C 1
ATOM 1591 O O . HIS A 1 196 ? -15.810 -1.085 17.801 1.00 70.75 196 HIS A O 1
ATOM 1597 N N . THR A 1 197 ? -14.843 -0.083 19.573 1.00 76.94 197 THR A N 1
ATOM 1598 C CA . THR A 1 197 ? -15.719 -0.730 20.537 1.00 76.94 197 THR A CA 1
ATOM 1599 C C . THR A 1 197 ? -17.098 -0.067 20.417 1.00 76.94 197 THR A C 1
ATOM 1601 O O . THR A 1 197 ? -17.190 1.162 20.537 1.00 76.94 197 THR A O 1
ATOM 1604 N N . PRO A 1 198 ? -18.184 -0.824 20.153 1.00 84.94 198 PRO A N 1
ATOM 1605 C CA . PRO A 1 198 ? -19.520 -0.249 20.048 1.00 84.94 198 PRO A CA 1
ATOM 1606 C C . PRO A 1 198 ? -19.883 0.512 21.317 1.00 84.94 198 PRO A C 1
ATOM 1608 O O . PRO A 1 198 ? -19.662 0.018 22.426 1.00 84.94 198 PRO A O 1
ATOM 1611 N N . LEU A 1 199 ? -20.487 1.690 21.166 1.00 88.94 199 LEU A N 1
ATOM 1612 C CA . LEU A 1 199 ? -20.909 2.511 22.303 1.00 88.94 199 LEU A CA 1
ATOM 1613 C C . LEU A 1 199 ? -21.872 1.757 23.229 1.00 88.94 199 LEU A C 1
ATOM 1615 O O . LEU A 1 199 ? -21.854 1.952 24.441 1.00 88.94 199 LEU A O 1
ATOM 1619 N N . THR A 1 200 ? -22.652 0.841 22.658 1.00 90.88 200 THR A N 1
ATOM 1620 C CA . THR A 1 200 ? -23.610 -0.023 23.354 1.00 90.88 200 THR A CA 1
ATOM 1621 C C . THR A 1 200 ? -22.986 -1.041 24.306 1.00 90.88 200 THR A C 1
ATOM 1623 O O . THR A 1 200 ? -23.697 -1.619 25.123 1.00 90.88 200 THR A O 1
ATOM 1626 N N . THR A 1 201 ? -21.664 -1.231 24.277 1.00 89.56 201 THR A N 1
ATOM 1627 C CA . THR A 1 201 ? -20.968 -2.025 25.304 1.00 89.56 201 THR A CA 1
ATOM 1628 C C . THR A 1 201 ? -20.929 -1.317 26.662 1.00 89.56 201 THR A C 1
ATOM 1630 O O . THR A 1 201 ? -20.811 -1.969 27.700 1.00 89.56 201 THR A O 1
ATOM 1633 N N . ILE A 1 202 ? -21.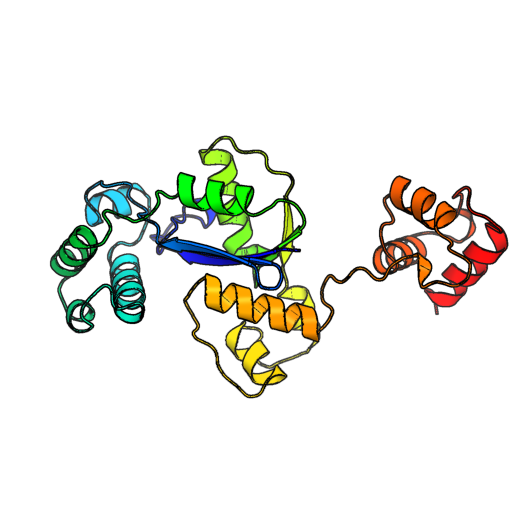079 0.012 26.691 1.00 90.50 202 ILE A N 1
ATOM 1634 C CA . ILE A 1 202 ? -21.188 0.766 27.937 1.00 90.50 202 ILE A CA 1
ATOM 1635 C C . ILE A 1 202 ? -22.621 0.658 28.446 1.00 90.50 202 ILE A C 1
ATOM 1637 O O . ILE A 1 202 ? -23.568 1.152 27.828 1.00 90.50 202 ILE A O 1
ATOM 1641 N N . LYS A 1 203 ? -22.775 0.076 29.642 1.00 90.12 203 LYS A N 1
ATOM 1642 C CA . LYS A 1 203 ? -24.057 0.022 30.357 1.00 90.12 203 LYS A CA 1
ATOM 1643 C C . LYS A 1 203 ? -24.727 1.398 30.327 1.00 90.12 203 LYS A C 1
ATOM 1645 O O . LYS A 1 203 ? -24.109 2.392 30.686 1.00 90.12 203 LYS A O 1
ATOM 1650 N N . GLY A 1 204 ? -25.999 1.453 29.936 1.00 90.06 204 GLY A N 1
ATOM 1651 C CA . GLY A 1 204 ? -26.787 2.688 29.854 1.00 90.06 204 GLY A CA 1
ATOM 1652 C C . GLY A 1 204 ? -26.629 3.499 28.564 1.00 90.06 204 GLY A C 1
ATOM 1653 O O . GLY A 1 204 ? -27.286 4.530 28.440 1.00 90.06 204 GLY A O 1
ATOM 1654 N N . ILE A 1 205 ? -25.832 3.036 27.599 1.00 92.50 205 ILE A N 1
ATOM 1655 C CA . ILE A 1 205 ? -25.903 3.505 26.214 1.00 92.50 205 ILE A CA 1
ATOM 1656 C C . ILE A 1 205 ? -26.661 2.452 25.401 1.00 92.50 205 ILE A C 1
ATOM 1658 O O . ILE A 1 205 ? -26.120 1.413 25.051 1.00 92.50 205 ILE A O 1
ATOM 1662 N N . GLY A 1 206 ? -27.945 2.697 25.142 1.00 92.75 206 GLY A N 1
ATOM 1663 C CA . GLY A 1 206 ? -28.745 1.882 24.220 1.00 92.75 206 GLY A CA 1
ATOM 1664 C C . GLY A 1 206 ? -28.679 2.405 22.776 1.00 92.75 206 GLY A C 1
ATOM 1665 O O . GLY A 1 206 ? -28.111 3.478 22.554 1.00 92.75 206 GLY A O 1
ATOM 1666 N N . PRO A 1 207 ? -29.324 1.726 21.807 1.00 92.25 207 PRO A N 1
ATOM 1667 C CA . PRO A 1 207 ? -29.283 2.099 20.386 1.00 92.25 207 PRO A CA 1
ATOM 1668 C C . PRO A 1 207 ? -29.654 3.566 20.106 1.00 92.25 207 PRO A C 1
ATOM 1670 O O . PRO A 1 207 ? -28.962 4.249 19.358 1.00 92.25 207 PRO A O 1
ATOM 1673 N N . LYS A 1 208 ? -30.687 4.098 20.781 1.00 93.81 208 LYS A N 1
ATOM 1674 C CA . LYS A 1 208 ? -31.091 5.515 20.655 1.00 93.81 208 LYS A CA 1
ATOM 1675 C C . LYS A 1 208 ? -30.018 6.486 21.164 1.00 93.81 208 LYS A C 1
ATOM 1677 O O . LYS A 1 208 ? -29.774 7.518 20.548 1.00 93.81 208 LYS A O 1
ATOM 1682 N N . SER A 1 209 ? -29.368 6.167 22.285 1.00 94.44 209 SER A N 1
ATOM 1683 C CA . SER A 1 209 ? -28.283 6.994 22.828 1.00 94.44 209 SER A CA 1
ATOM 1684 C C . SER A 1 209 ? -27.038 6.935 21.939 1.00 94.44 209 SER A C 1
ATOM 1686 O O . SER A 1 209 ? -26.388 7.956 21.738 1.00 94.44 209 SER A O 1
ATOM 1688 N N . GLU A 1 210 ? -26.726 5.760 21.383 1.00 92.94 210 GLU A N 1
ATOM 1689 C CA . GLU A 1 210 ? -25.642 5.587 20.412 1.00 92.94 210 GLU A CA 1
ATOM 1690 C C . GLU A 1 210 ? -25.867 6.441 19.157 1.00 92.94 210 GLU A C 1
ATOM 1692 O O . GLU A 1 210 ? -24.936 7.101 18.703 1.00 92.94 210 GLU A O 1
ATOM 1697 N N . GLU A 1 211 ? -27.090 6.498 18.624 1.00 93.06 211 GLU A N 1
ATOM 1698 C CA . GLU A 1 211 ? -27.404 7.331 17.458 1.00 93.06 211 GLU A CA 1
ATOM 1699 C C . GLU A 1 211 ? -27.159 8.826 17.726 1.00 93.06 211 GLU A C 1
ATOM 1701 O O . GLU A 1 211 ? -26.573 9.523 16.896 1.00 93.06 211 GLU A O 1
ATOM 1706 N N . ILE A 1 212 ? -27.551 9.317 18.906 1.00 95.38 212 ILE A N 1
ATOM 1707 C CA . ILE A 1 212 ? -27.336 10.713 19.319 1.00 95.38 212 ILE A CA 1
ATOM 1708 C C . ILE A 1 212 ? -25.841 11.028 19.429 1.00 95.38 212 ILE A C 1
ATOM 1710 O O . ILE A 1 212 ? -25.391 12.059 18.931 1.00 95.38 212 ILE A O 1
ATOM 1714 N N . LEU A 1 213 ? -25.065 10.134 20.046 1.00 93.75 213 LEU A N 1
ATOM 1715 C CA . LEU A 1 213 ? -23.616 10.293 20.177 1.00 93.75 213 LEU A CA 1
ATOM 1716 C C . LEU A 1 213 ? -22.924 10.256 18.807 1.00 93.75 213 LEU A C 1
ATOM 1718 O O . LEU A 1 213 ? -22.092 11.117 18.522 1.00 93.75 213 LEU A O 1
ATOM 1722 N N . ARG A 1 214 ? -23.340 9.350 17.911 1.00 89.81 214 ARG A N 1
ATOM 1723 C CA . ARG A 1 214 ? -22.832 9.275 16.531 1.00 89.81 214 ARG A CA 1
ATOM 1724 C C . ARG A 1 214 ? -23.105 10.550 15.742 1.00 89.81 214 ARG A C 1
ATOM 1726 O O . ARG A 1 214 ? -22.207 11.016 15.040 1.00 89.81 214 ARG A O 1
ATOM 1733 N N . LYS A 1 215 ? -24.302 11.135 15.878 1.00 92.31 215 LYS A N 1
ATOM 1734 C CA . LYS A 1 215 ? -24.651 12.436 15.271 1.00 92.31 215 LYS A CA 1
ATOM 1735 C C . LYS A 1 215 ? -23.773 13.573 15.796 1.00 92.31 215 LYS A C 1
ATOM 1737 O O . LYS A 1 215 ? -23.477 14.495 15.048 1.00 92.31 215 LYS A O 1
ATOM 1742 N N . ALA A 1 216 ? -23.305 13.473 17.037 1.00 90.81 216 ALA A N 1
ATOM 1743 C CA . ALA A 1 216 ? -22.349 14.406 17.624 1.00 90.81 216 ALA A CA 1
ATOM 1744 C C . ALA A 1 216 ? -20.872 14.076 17.321 1.00 90.81 216 ALA A C 1
ATOM 1746 O O . ALA A 1 216 ? -19.975 14.664 17.918 1.00 90.81 216 ALA A O 1
ATOM 1747 N N . GLY A 1 217 ? -20.599 13.129 16.417 1.00 85.62 217 GLY A N 1
ATOM 1748 C CA . GLY A 1 217 ? -19.240 12.752 16.022 1.00 85.62 217 GLY A CA 1
ATOM 1749 C C . GLY A 1 217 ? -18.567 11.711 16.922 1.00 85.62 217 GLY A C 1
ATOM 1750 O O . GLY A 1 217 ? -17.450 11.304 16.621 1.00 85.62 217 GLY A O 1
ATOM 1751 N N . ILE A 1 218 ? -19.237 11.224 17.968 1.00 91.69 218 ILE A N 1
ATOM 1752 C CA . ILE A 1 218 ? -18.732 10.177 18.863 1.00 91.69 218 ILE A CA 1
ATOM 1753 C C . ILE A 1 218 ? -19.223 8.825 18.347 1.00 91.69 218 ILE A C 1
ATOM 1755 O O . ILE A 1 218 ? -20.393 8.479 18.510 1.00 91.69 218 ILE A O 1
ATOM 1759 N N . ARG A 1 219 ? -18.358 8.046 17.693 1.00 84.62 219 ARG A N 1
ATOM 1760 C CA . ARG A 1 219 ? -18.781 6.843 16.956 1.00 84.62 219 ARG A CA 1
ATOM 1761 C C . ARG A 1 219 ? -18.515 5.541 17.701 1.00 84.62 219 ARG A C 1
ATOM 1763 O O . ARG A 1 219 ? -19.126 4.524 17.373 1.00 84.62 219 ARG A O 1
ATOM 1770 N N . CYS A 1 220 ? -17.644 5.572 18.703 1.00 85.06 220 CYS A N 1
ATOM 1771 C CA . CYS A 1 220 ? -17.201 4.407 19.461 1.00 85.06 220 CYS A CA 1
ATOM 1772 C C . CYS A 1 220 ? -16.830 4.760 20.908 1.00 85.06 220 CYS A C 1
ATOM 1774 O O . CYS A 1 220 ? -16.778 5.936 21.275 1.00 85.06 220 CYS A O 1
ATOM 1776 N N . VAL A 1 221 ? -16.568 3.747 21.740 1.00 87.75 221 VAL A N 1
ATOM 1777 C CA . VAL A 1 221 ? -16.121 3.958 23.129 1.00 87.75 221 VAL A CA 1
ATOM 1778 C C . VAL A 1 221 ? -14.806 4.728 23.181 1.00 87.75 221 VAL A C 1
ATOM 1780 O O . VAL A 1 221 ? -14.629 5.544 24.078 1.00 87.75 221 VAL A O 1
ATOM 1783 N N . GLU A 1 222 ? -13.898 4.514 22.231 1.00 85.44 222 GLU A N 1
ATOM 1784 C CA . GLU A 1 222 ? -12.619 5.220 22.173 1.00 85.44 222 GLU A CA 1
ATOM 1785 C C . GLU A 1 222 ? -12.815 6.724 21.910 1.00 85.44 222 GLU A C 1
ATOM 1787 O O . GLU A 1 222 ? -12.221 7.543 22.614 1.00 85.44 222 GLU A O 1
ATOM 1792 N N . ASP A 1 223 ? -13.714 7.092 20.989 1.00 86.06 223 ASP A N 1
ATOM 1793 C CA . ASP A 1 223 ? -14.104 8.491 20.755 1.00 86.06 223 ASP A CA 1
ATOM 1794 C C . ASP A 1 223 ? -14.765 9.081 22.000 1.00 86.06 223 ASP A C 1
ATOM 1796 O O . ASP A 1 223 ? -14.482 10.214 22.380 1.00 86.06 223 ASP A O 1
ATOM 1800 N N . LEU A 1 224 ? -15.636 8.308 22.659 1.00 92.56 224 LEU A N 1
ATOM 1801 C CA . LEU A 1 224 ? -16.329 8.760 23.861 1.00 92.56 224 LEU A CA 1
ATOM 1802 C C . LEU A 1 224 ? -15.350 8.974 25.015 1.00 92.56 224 LEU A C 1
ATOM 1804 O O . LEU A 1 224 ? -15.463 9.960 25.737 1.00 92.56 224 LEU A O 1
ATOM 1808 N N . LYS A 1 225 ? -14.368 8.084 25.172 1.00 91.44 225 LYS A N 1
ATOM 1809 C CA . LYS A 1 225 ? -13.289 8.224 26.149 1.00 91.44 225 LYS A CA 1
ATOM 1810 C C . LYS A 1 225 ? -12.473 9.480 25.862 1.00 91.44 225 LYS A C 1
ATOM 1812 O O . LYS A 1 225 ? -12.256 10.270 26.776 1.00 91.44 225 LYS A O 1
ATOM 1817 N N . LEU A 1 226 ? -12.057 9.689 24.613 1.00 85.75 226 LEU A N 1
ATOM 1818 C CA . LEU A 1 226 ? -11.305 10.880 24.218 1.00 85.75 226 LEU A CA 1
ATOM 1819 C C . LEU A 1 226 ? -12.116 12.159 24.458 1.00 85.75 226 LEU A C 1
ATOM 1821 O O . LEU A 1 226 ? -11.591 13.135 24.990 1.00 85.75 226 LEU A O 1
ATOM 1825 N N . TRP A 1 227 ? -13.405 12.142 24.120 1.00 94.19 227 TRP A N 1
ATOM 1826 C CA . TRP A 1 227 ? -14.312 13.248 24.394 1.00 94.19 227 TRP A CA 1
ATOM 1827 C C . TRP A 1 227 ? -14.371 13.540 25.899 1.00 94.19 227 TRP A C 1
ATOM 1829 O O . TRP A 1 227 ? -14.126 14.671 26.306 1.00 94.19 227 TRP A O 1
ATOM 1839 N N . VAL A 1 228 ? -14.592 12.523 26.738 1.00 95.06 228 VAL A N 1
ATOM 1840 C CA . VAL A 1 228 ? -14.665 12.668 28.204 1.00 95.06 228 VAL A CA 1
ATOM 1841 C C . VAL A 1 228 ? -13.360 13.202 28.797 1.00 95.06 228 VAL A C 1
ATOM 1843 O O . VAL A 1 228 ? -13.404 14.050 29.686 1.00 95.06 228 VAL A O 1
ATOM 1846 N N . LEU A 1 229 ? -12.203 12.746 28.311 1.00 91.38 229 LEU A N 1
ATOM 1847 C CA . LEU A 1 229 ? -10.897 13.223 28.779 1.00 91.38 229 LEU A CA 1
ATOM 1848 C C . LEU A 1 229 ? -10.694 14.722 28.511 1.00 91.38 229 LEU A C 1
ATOM 1850 O O . LEU A 1 229 ? -10.145 15.415 29.364 1.00 91.38 229 LEU A O 1
ATOM 1854 N N . ASN A 1 230 ? -11.197 15.224 27.380 1.00 93.12 230 ASN A N 1
ATOM 1855 C CA . ASN A 1 230 ? -11.011 16.610 26.940 1.00 93.12 230 ASN A CA 1
ATOM 1856 C C . ASN A 1 230 ? -12.106 17.589 27.401 1.00 93.12 230 ASN A C 1
ATOM 1858 O O . ASN A 1 230 ? -11.991 18.783 27.147 1.00 93.12 230 ASN A O 1
ATOM 1862 N N . HIS A 1 231 ? -13.156 17.110 28.069 1.00 94.62 231 HIS A N 1
ATOM 1863 C CA . HIS A 1 231 ? -14.294 17.932 28.498 1.00 94.62 231 HIS A CA 1
ATOM 1864 C C . HIS A 1 231 ? -14.524 17.825 30.011 1.00 94.62 231 HIS A C 1
ATOM 1866 O O . HIS A 1 231 ? -13.903 17.009 30.697 1.00 94.62 231 HIS A O 1
ATOM 1872 N N . LYS A 1 232 ? -15.398 18.663 30.570 1.00 94.69 232 LYS A N 1
ATOM 1873 C CA . LYS A 1 232 ? -15.913 18.585 31.948 1.00 94.69 232 LYS A CA 1
ATOM 1874 C C . LYS A 1 232 ? -17.263 17.865 31.965 1.00 94.69 232 LYS A C 1
ATOM 1876 O O . LYS A 1 232 ? -17.962 17.813 30.959 1.00 94.69 232 LYS A O 1
ATOM 1881 N N . GLU A 1 233 ? -17.668 17.333 33.122 1.00 93.81 233 GLU A N 1
ATOM 1882 C CA . GLU A 1 233 ? -18.958 16.625 33.245 1.00 93.81 233 GLU A CA 1
ATOM 1883 C C . GLU A 1 233 ? -20.147 17.524 32.857 1.00 93.81 233 GLU A C 1
ATOM 1885 O O . GLU A 1 233 ? -21.093 17.062 32.220 1.00 93.81 233 GLU A O 1
ATOM 1890 N N . ALA A 1 234 ? -20.060 18.821 33.172 1.00 93.25 234 ALA A N 1
ATOM 1891 C CA . ALA A 1 234 ? -21.059 19.825 32.806 1.00 93.25 234 ALA A CA 1
ATOM 1892 C C . ALA A 1 234 ? -21.240 19.988 31.284 1.00 93.25 234 ALA A C 1
ATOM 1894 O O . ALA A 1 234 ? -22.334 20.335 30.839 1.00 93.25 234 ALA A O 1
ATOM 1895 N N . ASP A 1 235 ? -20.214 19.667 30.490 1.00 94.12 235 ASP A N 1
ATOM 1896 C CA . ASP A 1 235 ? -20.245 19.789 29.030 1.00 94.12 235 ASP A CA 1
ATOM 1897 C C . ASP A 1 235 ? -21.038 18.641 28.381 1.00 94.12 235 ASP A C 1
ATOM 1899 O O . ASP A 1 235 ? -21.376 18.698 27.196 1.00 94.12 235 ASP A O 1
ATOM 1903 N N . PHE A 1 236 ? -21.368 17.583 29.141 1.00 94.44 236 PHE A N 1
ATOM 1904 C CA . PHE A 1 236 ? -22.118 16.425 28.651 1.00 94.44 236 PHE A CA 1
ATOM 1905 C C . PHE A 1 236 ? -23.606 16.774 28.476 1.00 94.44 236 PHE A C 1
ATOM 1907 O O . PHE A 1 236 ? -24.481 16.419 29.273 1.00 94.44 236 PHE A O 1
ATOM 1914 N N . THR A 1 237 ? -23.900 17.496 27.398 1.00 94.62 237 THR A N 1
ATOM 1915 C CA . THR A 1 237 ? -25.223 18.059 27.088 1.00 94.62 237 THR A CA 1
ATOM 1916 C C . THR A 1 237 ? -26.053 17.194 26.134 1.00 94.62 237 THR A C 1
ATOM 1918 O O . THR A 1 237 ? -27.199 17.539 25.839 1.00 94.62 237 THR A O 1
ATOM 1921 N N . PHE A 1 238 ? -25.536 16.033 25.715 1.00 94.19 238 PHE A N 1
ATOM 1922 C CA . PHE A 1 238 ? -26.226 15.102 24.817 1.00 94.19 238 PHE A CA 1
ATOM 1923 C C . PHE A 1 238 ? -27.610 14.703 25.350 1.00 94.19 238 PHE A C 1
ATOM 1925 O O . PHE A 1 238 ? -27.770 14.371 26.529 1.00 94.19 238 PHE A O 1
ATOM 1932 N N . ARG A 1 239 ? -28.621 14.693 24.472 1.00 93.62 239 ARG A N 1
ATOM 1933 C CA . ARG A 1 239 ? -30.025 14.377 24.809 1.00 93.62 239 ARG A CA 1
ATOM 1934 C C . ARG A 1 239 ? -30.274 12.869 24.968 1.00 93.62 239 ARG A C 1
ATOM 1936 O O . ARG A 1 239 ? -31.163 12.304 24.346 1.00 93.62 239 ARG A O 1
ATOM 1943 N N . VAL A 1 240 ? -29.465 12.207 25.786 1.00 93.06 240 VAL A N 1
ATOM 1944 C CA . VAL A 1 240 ? -29.516 10.757 26.029 1.00 93.06 240 VAL A CA 1
ATOM 1945 C C . VAL A 1 240 ? -30.313 10.416 27.292 1.00 93.06 240 VAL A C 1
ATOM 1947 O O . VAL A 1 240 ? -30.414 11.220 28.223 1.00 93.06 240 VAL A O 1
ATOM 1950 N N . HIS A 1 241 ? -30.870 9.204 27.343 1.00 86.94 241 HIS A N 1
ATOM 1951 C CA . HIS A 1 241 ? -31.638 8.730 28.497 1.00 86.94 241 HIS A CA 1
ATOM 1952 C C . HIS A 1 241 ? -30.777 8.692 29.772 1.00 86.94 241 HIS A C 1
ATOM 1954 O O . HIS A 1 241 ? -29.611 8.298 29.728 1.00 86.94 241 HIS A O 1
ATOM 1960 N N . HIS A 1 242 ? -31.341 9.119 30.907 1.00 91.12 242 HIS A N 1
ATOM 1961 C CA . HIS A 1 242 ? -30.621 9.293 32.178 1.00 91.12 242 HIS A CA 1
ATOM 1962 C C . HIS A 1 242 ? -29.297 10.079 32.058 1.00 91.12 242 HIS A C 1
ATOM 1964 O O . HIS A 1 242 ? -28.312 9.739 32.717 1.00 91.12 242 HIS A O 1
ATOM 1970 N N . ARG A 1 243 ? -29.271 11.149 31.244 1.00 93.25 243 ARG A N 1
ATOM 1971 C CA . ARG A 1 243 ? -28.078 11.964 30.934 1.00 93.25 243 ARG A CA 1
ATOM 1972 C C . ARG A 1 243 ? -27.142 12.197 32.120 1.00 93.25 243 ARG A C 1
ATOM 1974 O O . ARG A 1 243 ? -25.969 11.865 32.023 1.00 93.25 243 ARG A O 1
ATOM 1981 N N . LYS A 1 244 ? -27.650 12.744 33.234 1.00 92.69 244 LYS A N 1
ATOM 1982 C CA . LYS A 1 244 ? -26.832 13.074 34.419 1.00 92.69 244 LYS A CA 1
ATOM 1983 C C . LYS A 1 244 ? -26.141 11.834 35.003 1.00 92.69 244 LYS A C 1
ATOM 1985 O O . LYS A 1 244 ? -24.949 11.864 35.279 1.00 92.69 244 LYS A O 1
ATOM 1990 N N . ALA A 1 245 ? -26.870 10.726 35.143 1.00 93.31 245 ALA A N 1
ATOM 1991 C CA . ALA A 1 245 ? -26.320 9.483 35.680 1.00 93.31 245 ALA A CA 1
ATOM 1992 C C . ALA A 1 245 ? -25.316 8.830 34.715 1.00 93.31 245 ALA A C 1
ATOM 1994 O O . ALA A 1 245 ? -24.291 8.301 35.150 1.00 93.31 245 ALA A O 1
ATOM 1995 N N . LEU A 1 246 ? -25.585 8.884 33.404 1.00 93.88 246 LEU A N 1
ATOM 1996 C CA . LEU A 1 246 ? -24.657 8.397 32.386 1.00 93.88 246 LEU A CA 1
ATOM 1997 C C . LEU A 1 246 ? -23.373 9.237 32.361 1.00 93.88 246 LEU A C 1
ATOM 1999 O O . LEU A 1 246 ? -22.300 8.643 32.400 1.00 93.88 246 LEU A O 1
ATOM 2003 N N . ALA A 1 247 ? -23.472 10.570 32.371 1.00 94.62 247 ALA A N 1
ATOM 2004 C CA . ALA A 1 247 ? -22.326 11.479 32.422 1.00 94.62 247 ALA A CA 1
ATOM 2005 C C . ALA A 1 247 ? -21.438 11.172 33.633 1.00 94.62 247 ALA A C 1
ATOM 2007 O O . ALA A 1 247 ? -20.284 10.787 33.461 1.00 94.62 247 ALA A O 1
ATOM 2008 N N . LYS A 1 248 ? -22.005 11.193 34.845 1.00 94.38 248 LYS A N 1
ATOM 2009 C CA . LYS A 1 248 ? -21.277 10.886 36.083 1.00 94.38 248 LYS A CA 1
ATOM 2010 C C . LYS A 1 248 ? -20.547 9.543 36.018 1.00 94.38 248 LYS A C 1
ATOM 2012 O O . LYS A 1 248 ? -19.388 9.435 36.413 1.00 94.38 248 LYS A O 1
ATOM 2017 N N . ARG A 1 249 ? -21.199 8.504 35.482 1.00 93.94 249 ARG A N 1
ATOM 2018 C CA . ARG A 1 249 ? -20.578 7.184 35.301 1.00 93.94 249 ARG A CA 1
ATOM 2019 C C . ARG A 1 249 ? -19.433 7.214 34.292 1.00 93.94 249 ARG A C 1
ATOM 2021 O O . ARG A 1 249 ? -18.407 6.610 34.568 1.00 93.94 249 ARG A O 1
ATOM 2028 N N . LEU A 1 250 ? -19.607 7.856 33.138 1.00 93.88 250 LEU A N 1
ATOM 2029 C CA . LEU A 1 250 ? -18.579 7.932 32.093 1.00 93.88 250 LEU A CA 1
ATOM 2030 C C . LEU A 1 250 ? -17.340 8.687 32.582 1.00 93.88 250 LEU A C 1
ATOM 2032 O O . LEU A 1 250 ? -16.222 8.215 32.403 1.00 93.88 250 LEU A O 1
ATOM 2036 N N . PHE A 1 251 ? -17.545 9.820 33.253 1.00 95.06 251 PHE A N 1
ATOM 2037 C CA . PHE A 1 251 ? -16.463 10.618 33.824 1.00 95.06 251 PHE A CA 1
ATOM 2038 C C . PHE A 1 251 ? -15.745 9.872 34.947 1.00 95.06 251 PHE A C 1
ATOM 2040 O O . PHE A 1 251 ? -14.518 9.837 34.954 1.00 95.06 251 PHE A O 1
ATOM 2047 N N . LYS A 1 252 ? -16.486 9.171 35.816 1.00 93.94 252 LYS A N 1
ATOM 2048 C CA . LYS A 1 252 ? -15.889 8.247 36.789 1.00 93.94 252 LYS A CA 1
ATOM 2049 C C . LYS A 1 252 ? -15.138 7.097 36.110 1.00 93.94 252 LYS A C 1
ATOM 2051 O O . LYS A 1 252 ? -14.116 6.675 36.610 1.00 93.94 252 LYS A O 1
ATOM 2056 N N . MET A 1 253 ? -15.627 6.561 34.997 1.00 91.12 253 MET A N 1
ATOM 2057 C CA . MET A 1 253 ? -15.009 5.411 34.328 1.00 91.1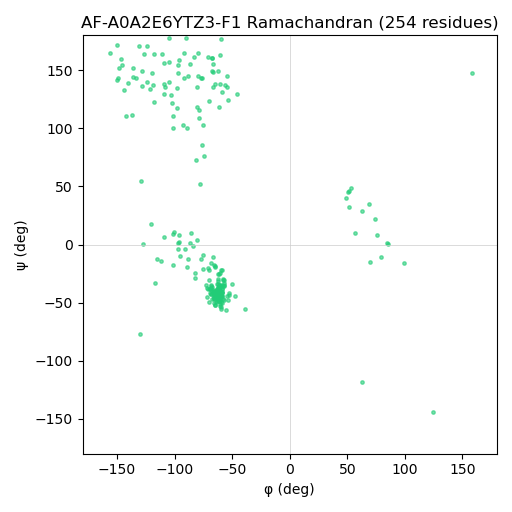2 253 MET A CA 1
ATOM 2058 C C . MET A 1 253 ? -13.694 5.764 33.621 1.00 91.12 253 MET A C 1
ATOM 2060 O O . MET A 1 253 ? -12.805 4.922 33.558 1.00 91.12 253 MET A O 1
ATOM 2064 N N . PHE A 1 254 ? -13.579 6.969 33.057 1.00 90.31 254 PHE A N 1
ATOM 2065 C CA . PHE A 1 254 ? -12.473 7.321 32.159 1.00 90.31 254 PHE A CA 1
ATOM 2066 C C . PHE A 1 254 ? -11.477 8.348 32.702 1.00 90.31 254 PHE A C 1
ATOM 2068 O O . PHE A 1 254 ? -10.416 8.480 32.098 1.00 90.31 254 PHE A O 1
ATOM 2075 N N . LYS A 1 255 ? -11.794 9.068 33.788 1.00 83.12 255 LYS A N 1
ATOM 2076 C CA . LYS A 1 255 ? -10.874 10.027 34.436 1.00 83.12 255 LYS A CA 1
ATOM 2077 C C . LYS A 1 255 ? -10.193 9.495 35.706 1.00 83.12 255 LYS A C 1
ATOM 2079 O O . LYS A 1 255 ? -9.579 10.288 36.414 1.00 83.12 255 LYS A O 1
ATOM 2084 N N . ILE A 1 256 ? -10.331 8.201 36.004 1.00 54.25 256 ILE A N 1
ATOM 2085 C CA . ILE A 1 256 ? -9.530 7.521 37.036 1.00 54.25 256 ILE A CA 1
ATOM 2086 C C . ILE A 1 256 ? -8.187 7.127 36.429 1.00 54.25 256 ILE A C 1
ATOM 2088 O O . ILE A 1 256 ? -8.206 6.584 35.299 1.00 54.25 256 ILE A O 1
#

Nearest PDB structures (foldseek):
  7s6d-assembly1_B  TM=4.376E-01  e=5.063E+00  Saccharopolyspora erythraea
  8cuz-assembly1_A  TM=3.287E-01  e=2.536E+00  Mycolicibacterium smegmatis MC2 155

Radius of gyration: 22.73 Å; Cα contacts (8 Å, |Δi|>4): 387; chains: 1; bounding box: 54×37×60 Å

Sequence (256 aa):
MYFYDYETTFLAKGHKRREQQLLEVGIVRGRKAYKALVDPVRGHPIVPRLIELGQDPKRTLNFWTKLLAAKGLLNTAVRRKSLVEQAAAIDRVRGDFATPEEAIRGMVAFGEGTWVAHNGNAFDHPITKAHFERFNMTPKIEFKDSLPELRKMKLQSHSLGYVYKHLFGGVFRQHHALDDAIALQKICRHKKLFLHTPLTTIKGIGPKSEEILRKAGIRCVEDLKLWVLNHKEADFTFRVHHRKALAKRLFKMFKI

Mean predicted aligned error: 7.46 Å

pLDDT: mean 94.93, std 4.89, range [54.25, 98.81]

Foldseek 3Di:
DKFWFFDWFAAAPPDDLQLIFGQKIWIDDDPDIDIFGEDRQVLPQQPVSCVVSRGDLVRRLLLSLVVCVVVVQDPPCLSVDDSNSSSVSCSVRCPPGHYRLRRLVRNVVVHAEEYEYEVCVRHVVSNSVSSCVVNVHDTRYDYDYCQVVQVVVVDPDSPLQVLLCVVPVDGWDPPHTRRSRVSVVVSCVVVVPPVFAAPVVDPQCDPVNCVQCVVVVQNGLVSLLVVLVPDDLVVQPGPGPPSNVSSVVSNVVRVD

=== Feature glossary ===
Feature key, reading from the visual/contextual features back to the raw sequence:

Rendered structure images. Structure images are PyMOL renders from six orthogonal camera directions. Cartoon representation draws helices as coils and strands as arrows; sticks shows the backbone as bonds; surface shows the solvent-excluded envelope. Rainbow coloring maps sequence position to hue (blue→red, N→C); chain coloring assigns a distinct color per polypeptide.

Contact-map, Ramachandran, and PAE plots. Three diagnostic plots accompany the record. The Cα contact map visualizes the tertiary structure as a 2D adjacency matrix (8 Å cutoff, sequence-local contacts suppressed). The Ramachandran plot shows the distribution of backbone (φ, ψ) torsions, with points in the α and β basins reflecting secondary structure content. The PAE plot shows AlphaFold's inter-residue confidence as a color matrix.

InterPro / GO / CATH / organism. The annotation block draws on four external resources. InterPro: which protein families and domains the sequence belongs to. GO: standardized terms for what the protein does, what process it participates in, and where in the cell it acts. CATH: which structural fold it has in the CATH hierarchy. Organism: the species of origin.

Nearest PDB structures. Structural nearest neighbors (via Foldseek easy-search vs the PDB). Reported per hit: target PDB id, E-value, and alignment TM-score. A TM-score above ~0.5 is the conventional threshold for 'same fold'.

Predicted aligned error. Predicted aligned error is AlphaFold's pairwise confidence. Unlike pLDDT (per-residue), PAE is per-residue-pair and captures whether two parts of the structure are correctly placed relative to each other. Units are ångströms of expected positional error.

Solvent-accessible surface area. SASA measures how much of the protein is reachable by solvent. It is computed by rolling a water-sized probe over the atomic surface and summing the exposed area (Å²). Per-residue SASA distinguishes core (buried, low SASA) from surface (exposed, high SASA) residues; total SASA is a whole-molecule size measure.

B-factor. Crystallographic B-factors measure how much each atom's electron density is smeared out, in Å². They rise in mobile loops and surface residues and fall in the buried interior. In AlphaFold models this column is repurposed to hold pLDDT instead.

pLDDT. For AlphaFold models, the B-factor field carries pLDDT — the model's own estimate of local accuracy on a 0–100 scale. Regions with pLDDT<50 should be treated as essentially unmodeled; they often correspond to intrinsically disordered segments.

Backbone torsions (φ/ψ). φ (phi) and ψ (psi) are the two rotatable backbone dihedrals per residue: φ is the C(i-1)–N–Cα–C torsion, ψ is the N–Cα–C–N(i+1) torsion, both in degrees on (−180°, 180°]. α-helical residues cluster near (−60°, −45°); β-strand residues near (−120°, +130°). A Ramachandran plot is simply a scatter of (φ, ψ) for every residue.

Radius of gyration, Cα contacts, bounding box. Radius of gyration (Rg) is the root-mean-square distance of Cα atoms from their centroid — a single number for overall size and compactness. A globular domain of N residues has Rg ≈ 2.2·N^0.38 Å; an extended or disordered chain has a much larger Rg. The Cα contact count is the number of residue pairs whose Cα atoms are within 8 Å and are more than four positions apart in sequence — a standard proxy for tertiary packing density. The bounding box is the smallest axis-aligned box enclosing all Cα atoms.

Secondary structure (3-state, P-SEA). Three-state secondary structure (P-SEA) collapses the eight DSSP classes into helix (a), strand (b), and coil (c). P-SEA assigns these from Cα geometry alone — distances and angles — without requiring backbone oxygens, so it works on any Cα trace.

Secondary structure (8-state, DSSP). Secondary structure is the local, repeating backbone conformation. DSSP classifies it into eight states by reading the hydrogen-bond network: three helix types (H, G, I), two β types (E, B), two non-regular types (T, S), and unstructured coil (-).

Foldseek 3Di. The Foldseek 3Di string encodes local tertiary geometry as a 20-letter alphabet — one character per residue — derived from the relative positions of nearby Cα atoms. Unlike the amino-acid sequence, 3Di is a direct function of the 3D structure, so two proteins with the same fold have similar 3Di strings even at low sequence identity.

mmCIF coordinates. Structure coordinates are given as an mmCIF _atom_site loop: one row per atom with element, residue name, chain id, sequence number, and x/y/z position in Å. Only the four main-chain atoms per residue are included here; side chains are omitted to keep the record compact.

Sequence. This is the polypeptide sequence — one letter per residue, N-terminus first. Length ranges from a few dozen residues for small domains to over a thousand for large multi-domain proteins.